Protein AF-A0A428B8U0-F1 (afdb_monomer_lite)

Radius of gyration: 21.63 Å; chains: 1; bounding box: 42×35×64 Å

Organism: Streptococcus mitis (NCBI:txid28037)

Structure (mmCIF, N/CA/C/O backbone):
data_AF-A0A428B8U0-F1
#
_entry.id   AF-A0A428B8U0-F1
#
loop_
_atom_site.group_PDB
_atom_site.id
_atom_site.type_symbol
_atom_site.label_atom_id
_atom_site.label_alt_id
_atom_site.label_comp_id
_atom_site.label_asym_id
_atom_site.label_entity_id
_atom_site.label_seq_id
_atom_site.pdbx_PDB_ins_code
_atom_site.Cartn_x
_atom_site.Cartn_y
_atom_site.Cartn_z
_atom_site.occupancy
_atom_site.B_iso_or_equiv
_atom_site.auth_seq_id
_atom_site.auth_comp_id
_atom_site.auth_asym_id
_atom_site.auth_atom_id
_atom_site.pdbx_PDB_model_num
ATOM 1 N N . MET A 1 1 ? -5.144 -13.238 20.329 1.00 63.97 1 MET A N 1
ATOM 2 C CA . MET A 1 1 ? -6.329 -12.515 20.839 1.00 63.97 1 MET A CA 1
ATOM 3 C C . MET A 1 1 ? -5.848 -11.123 21.183 1.00 63.97 1 MET A C 1
ATOM 5 O O . MET A 1 1 ? -5.069 -10.983 22.119 1.00 63.97 1 MET A O 1
ATOM 9 N N . LEU A 1 2 ? -6.231 -10.149 20.363 1.00 78.12 2 LEU A N 1
ATOM 10 C CA . LEU A 1 2 ? -5.820 -8.752 20.478 1.00 78.12 2 LEU A CA 1
ATOM 11 C C . LEU A 1 2 ? -6.126 -8.200 21.884 1.00 78.12 2 LEU A C 1
ATOM 13 O O . LEU A 1 2 ? -7.221 -8.436 22.403 1.00 78.12 2 LEU A O 1
ATOM 17 N N . THR A 1 3 ? -5.186 -7.490 22.516 1.00 87.50 3 THR A N 1
ATOM 18 C CA . THR A 1 3 ? -5.452 -6.766 23.774 1.00 87.50 3 THR A CA 1
ATOM 19 C C . THR A 1 3 ? -5.979 -5.359 23.507 1.00 87.50 3 THR A C 1
ATOM 21 O O . THR A 1 3 ? -5.825 -4.813 22.414 1.00 87.50 3 THR A O 1
ATOM 24 N N . LYS A 1 4 ? -6.574 -4.741 24.532 1.00 89.50 4 LYS A N 1
ATOM 25 C CA . LYS A 1 4 ? -7.041 -3.352 24.464 1.00 89.50 4 LYS A CA 1
ATOM 26 C C . LYS A 1 4 ? -5.902 -2.399 24.112 1.00 89.50 4 LYS A C 1
ATOM 28 O O . LYS A 1 4 ? -6.065 -1.514 23.279 1.00 89.50 4 LYS A O 1
ATOM 33 N N . GLU A 1 5 ? -4.752 -2.585 24.753 1.00 88.56 5 GLU A N 1
ATOM 34 C CA . GLU A 1 5 ? -3.569 -1.758 24.538 1.00 88.56 5 GLU A CA 1
ATOM 35 C C . GLU A 1 5 ? -3.080 -1.879 23.096 1.00 88.56 5 GLU A C 1
ATOM 37 O O . GLU A 1 5 ? -2.817 -0.858 22.470 1.00 88.56 5 GLU A O 1
ATOM 42 N N . GLN A 1 6 ? -3.027 -3.101 22.553 1.00 85.38 6 GLN A N 1
ATOM 43 C CA . GLN A 1 6 ? -2.648 -3.337 21.158 1.00 85.38 6 GLN A CA 1
ATOM 44 C C . GLN A 1 6 ? -3.637 -2.684 20.186 1.00 85.38 6 GLN A C 1
ATOM 46 O O . GLN A 1 6 ? -3.217 -1.980 19.276 1.00 85.38 6 GLN A O 1
ATOM 51 N N . PHE A 1 7 ? -4.945 -2.850 20.403 1.00 87.50 7 PHE A N 1
ATOM 52 C CA . PHE A 1 7 ? -5.978 -2.234 19.565 1.00 87.50 7 PHE A CA 1
ATOM 53 C C . PHE A 1 7 ? -5.855 -0.705 19.528 1.00 87.50 7 PHE A C 1
ATOM 55 O O . PHE A 1 7 ? -5.788 -0.105 18.456 1.00 87.50 7 PHE A O 1
ATOM 62 N N . ILE A 1 8 ? -5.768 -0.072 20.701 1.00 90.31 8 ILE A N 1
ATOM 63 C CA . ILE A 1 8 ? -5.667 1.387 20.819 1.00 90.31 8 ILE A CA 1
ATOM 64 C C . ILE A 1 8 ? -4.355 1.905 20.218 1.00 90.31 8 ILE A C 1
ATOM 66 O O . ILE A 1 8 ? -4.350 2.954 19.573 1.00 90.31 8 ILE A O 1
ATOM 70 N N . ASP A 1 9 ? -3.244 1.202 20.432 1.00 87.12 9 ASP A N 1
ATOM 71 C CA . ASP A 1 9 ? -1.948 1.561 19.853 1.00 87.12 9 ASP A CA 1
ATOM 72 C C . ASP A 1 9 ? -1.977 1.482 18.320 1.00 87.12 9 ASP A C 1
ATOM 74 O O . ASP A 1 9 ? -1.539 2.412 17.645 1.00 87.12 9 ASP A O 1
ATOM 78 N N . ASN A 1 10 ? -2.589 0.436 17.763 1.00 85.81 10 ASN A N 1
ATOM 79 C CA . ASN A 1 10 ? -2.730 0.269 16.318 1.00 85.81 10 ASN A CA 1
ATOM 80 C C . ASN A 1 10 ? -3.621 1.353 15.694 1.00 85.81 10 ASN A C 1
ATOM 82 O O . ASN A 1 10 ? -3.254 1.894 14.653 1.00 85.81 10 ASN A O 1
ATOM 86 N N . LEU A 1 11 ? -4.716 1.760 16.353 1.00 88.31 11 LEU A N 1
ATOM 87 C CA . LEU A 1 11 ? -5.519 2.908 15.904 1.00 88.31 11 LEU A CA 1
ATOM 88 C C . LEU A 1 11 ? -4.704 4.208 15.893 1.00 88.31 11 LEU A C 1
ATOM 90 O O . LEU A 1 11 ? -4.761 4.976 14.934 1.00 88.31 11 LEU A O 1
ATOM 94 N N . LYS A 1 12 ? -3.924 4.465 16.949 1.00 89.00 12 LYS A N 1
ATOM 95 C CA . LYS A 1 12 ? -3.073 5.662 17.037 1.00 89.00 12 LYS A CA 1
ATOM 96 C C . LYS A 1 12 ? -1.983 5.673 15.968 1.00 89.00 12 LYS A C 1
ATOM 98 O O . LYS A 1 12 ? -1.702 6.731 15.407 1.00 89.00 12 LYS A O 1
ATOM 103 N N . LYS A 1 13 ? -1.377 4.517 15.687 1.00 85.81 13 LYS A N 1
ATOM 104 C CA . LYS A 1 13 ? -0.392 4.349 14.612 1.00 85.81 13 LYS A CA 1
ATOM 105 C C . LYS A 1 13 ? -1.015 4.601 13.245 1.00 85.81 13 LYS A C 1
ATOM 107 O O . LYS A 1 13 ? -0.486 5.420 12.501 1.00 85.81 13 LYS A O 1
ATOM 112 N N . ALA A 1 14 ? -2.151 3.964 12.955 1.00 84.38 14 ALA A N 1
ATOM 113 C CA . ALA A 1 14 ? -2.887 4.152 11.707 1.00 84.38 14 ALA A CA 1
ATOM 114 C C . ALA A 1 14 ? -3.235 5.627 11.478 1.00 84.38 14 ALA A C 1
ATOM 116 O O . ALA A 1 14 ? -2.950 6.170 10.414 1.00 84.38 14 ALA A O 1
ATOM 117 N N . ARG A 1 15 ? -3.735 6.315 12.513 1.00 85.19 15 ARG A N 1
ATOM 118 C CA . ARG A 1 15 ? -3.995 7.756 12.451 1.00 85.19 15 ARG A CA 1
ATOM 119 C C . ARG A 1 15 ? -2.739 8.565 12.125 1.00 85.19 15 ARG A C 1
ATOM 121 O O . ARG A 1 15 ? -2.763 9.421 11.250 1.00 85.19 15 ARG A O 1
ATOM 128 N N . ALA A 1 16 ? -1.640 8.332 12.836 1.00 85.12 16 ALA A N 1
ATOM 129 C CA . ALA A 1 16 ? -0.407 9.085 12.615 1.00 85.12 16 ALA A CA 1
ATOM 130 C C . ALA A 1 16 ? 0.164 8.867 11.201 1.00 85.12 16 ALA A C 1
ATOM 132 O O . ALA A 1 16 ? 0.648 9.813 10.584 1.00 85.12 16 ALA A O 1
ATOM 133 N N . ILE A 1 17 ? 0.051 7.648 10.667 1.00 81.25 17 ILE A N 1
ATOM 134 C CA . ILE A 1 17 ? 0.399 7.331 9.277 1.00 81.25 17 ILE A CA 1
ATOM 135 C C . ILE A 1 17 ? -0.494 8.114 8.310 1.00 81.25 17 ILE A C 1
ATOM 137 O O . ILE A 1 17 ? 0.022 8.789 7.423 1.00 81.25 17 ILE A O 1
ATOM 141 N N . GLN A 1 18 ? -1.808 8.119 8.528 1.00 80.50 18 GLN A N 1
ATOM 142 C CA . GLN A 1 18 ? -2.754 8.862 7.695 1.00 80.50 18 GLN A CA 1
ATOM 143 C C . GLN A 1 18 ? -2.524 10.382 7.742 1.00 80.50 18 GLN A C 1
ATOM 145 O O . GLN A 1 18 ? -2.619 11.073 6.725 1.00 80.50 18 GLN A O 1
ATOM 150 N N . GLU A 1 19 ? -2.139 10.924 8.898 1.00 81.31 19 GLU A N 1
ATOM 151 C CA . GLU A 1 19 ? -1.725 12.323 9.029 1.00 81.31 19 GLU A CA 1
ATOM 152 C C . GLU A 1 19 ? -0.430 12.630 8.259 1.00 81.31 19 GLU A C 1
ATOM 154 O O . GLU A 1 19 ? -0.274 13.735 7.738 1.00 81.31 19 GLU A O 1
ATOM 159 N N . GLU A 1 20 ? 0.520 11.694 8.188 1.00 81.88 20 GLU A N 1
ATOM 160 C CA . GLU A 1 20 ? 1.744 11.859 7.395 1.00 81.88 20 GLU A CA 1
ATOM 161 C C . GLU A 1 20 ? 1.463 11.764 5.889 1.00 81.88 20 GLU A C 1
ATOM 163 O O . GLU A 1 20 ? 1.977 12.586 5.126 1.00 81.88 20 GLU A O 1
ATOM 168 N N . ILE A 1 21 ? 0.624 10.814 5.464 1.00 75.00 21 ILE A N 1
ATOM 169 C CA . ILE A 1 21 ? 0.205 10.635 4.066 1.00 75.00 21 ILE A CA 1
ATOM 170 C C . ILE A 1 21 ? -0.551 11.872 3.580 1.00 75.00 21 ILE A C 1
ATOM 172 O O . ILE A 1 21 ? -0.161 12.480 2.583 1.00 75.00 21 ILE A O 1
ATOM 176 N N . SER A 1 22 ? -1.574 12.303 4.321 1.00 72.62 22 SER A N 1
ATOM 177 C CA . SER A 1 22 ? -2.415 13.439 3.925 1.00 72.62 22 SER A CA 1
ATOM 178 C C . SER A 1 22 ? -1.634 14.747 3.790 1.00 72.62 22 SER A C 1
ATOM 180 O O . SER A 1 22 ? -1.986 15.561 2.942 1.00 72.62 22 SER A O 1
ATOM 182 N N . LYS A 1 23 ? -0.552 14.944 4.561 1.00 75.75 23 LYS A N 1
ATOM 183 C CA . LYS A 1 23 ? 0.360 16.099 4.442 1.00 75.75 23 LYS A CA 1
ATOM 184 C C . LYS A 1 23 ? 1.334 16.006 3.267 1.00 75.75 23 LYS A C 1
ATOM 186 O O . LYS A 1 23 ? 1.775 17.044 2.780 1.00 75.75 23 LYS A O 1
ATOM 191 N N . ARG A 1 24 ? 1.756 14.797 2.880 1.00 69.25 24 ARG A N 1
ATOM 192 C CA . ARG A 1 24 ? 2.782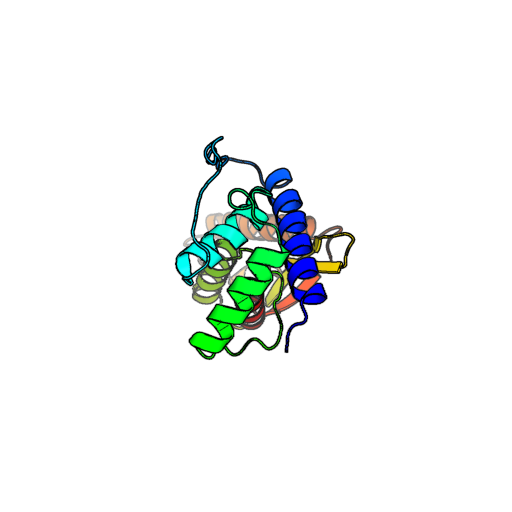 14.589 1.840 1.00 69.25 24 ARG A CA 1
ATOM 193 C C . ARG A 1 24 ? 2.203 14.526 0.432 1.00 69.25 24 ARG A C 1
ATOM 195 O O . ARG A 1 24 ? 2.847 15.019 -0.485 1.00 69.25 24 ARG A O 1
ATOM 202 N N . TYR A 1 25 ? 1.020 13.940 0.271 1.00 65.06 25 TYR A N 1
ATOM 203 C CA . TYR A 1 25 ? 0.421 13.649 -1.036 1.00 65.06 25 TYR A CA 1
ATOM 204 C C . TYR A 1 25 ? -0.788 14.546 -1.348 1.00 65.06 25 TYR A C 1
ATOM 206 O O . TYR A 1 25 ? -1.685 14.165 -2.094 1.00 65.06 25 TYR A O 1
ATOM 214 N N . THR A 1 26 ? -0.847 15.747 -0.762 1.00 56.44 26 THR A N 1
ATOM 215 C CA . THR A 1 26 ? -1.981 16.659 -0.943 1.00 56.44 26 THR A CA 1
ATOM 216 C C . THR A 1 26 ? -2.016 17.256 -2.354 1.00 56.44 26 THR A C 1
ATOM 218 O O . THR A 1 26 ? -1.401 18.283 -2.615 1.00 56.44 26 THR A O 1
ATOM 221 N N . ASP A 1 27 ? -2.828 16.661 -3.226 1.00 46.19 27 ASP A N 1
ATOM 222 C CA . ASP A 1 27 ? -3.616 17.378 -4.228 1.00 46.19 27 ASP A CA 1
ATOM 223 C C . ASP A 1 27 ? -5.004 16.704 -4.333 1.00 46.19 27 ASP A C 1
ATOM 225 O O . ASP A 1 27 ? -5.141 15.616 -4.876 1.00 46.19 27 ASP A O 1
ATOM 229 N N . LYS A 1 28 ? -6.041 17.401 -3.833 1.00 44.34 28 LYS A N 1
ATOM 230 C CA . LYS A 1 28 ? -7.478 17.336 -4.224 1.00 44.34 28 LYS A CA 1
ATOM 231 C C . LYS A 1 28 ? -8.569 16.673 -3.371 1.00 44.34 28 LYS A C 1
ATOM 233 O O . LYS A 1 28 ? -9.723 16.929 -3.700 1.00 44.34 28 LYS A O 1
ATOM 238 N N . LEU A 1 29 ? -8.331 15.978 -2.262 1.00 43.94 29 LEU A N 1
ATOM 239 C CA . LEU A 1 29 ? -9.456 15.494 -1.430 1.00 43.94 29 LEU A CA 1
ATOM 240 C C . LEU A 1 29 ? -9.326 15.901 0.038 1.00 43.94 29 LEU A C 1
ATOM 242 O O . LEU A 1 29 ? -9.276 15.076 0.942 1.00 43.94 29 LEU A O 1
ATOM 246 N N . GLN A 1 30 ? -9.358 17.211 0.293 1.00 45.91 30 GLN A N 1
ATOM 247 C CA . GLN A 1 30 ? -10.062 17.665 1.492 1.00 45.91 30 GLN A CA 1
ATOM 248 C C . GLN A 1 30 ? -11.560 17.573 1.191 1.00 45.91 30 GLN A C 1
ATOM 250 O O . GLN A 1 30 ? -12.202 18.574 0.877 1.00 45.91 30 GLN A O 1
ATOM 255 N N . GLU A 1 31 ? -12.129 16.368 1.265 1.00 47.84 31 GLU A N 1
ATOM 256 C CA . GLU A 1 31 ? -13.537 16.302 1.636 1.00 47.84 31 GLU A CA 1
ATOM 257 C C . GLU A 1 31 ? -13.620 16.906 3.034 1.00 47.84 31 GLU A C 1
ATOM 259 O O . GLU A 1 31 ? -13.038 16.394 3.993 1.00 47.84 31 GLU A O 1
ATOM 264 N N . SER A 1 32 ? -14.248 18.078 3.123 1.00 48.97 32 SER A N 1
ATOM 265 C CA . SER A 1 32 ? -14.554 18.710 4.394 1.00 48.97 32 SER A CA 1
ATOM 266 C C . SER A 1 32 ? -15.486 17.769 5.146 1.00 48.97 32 SER A C 1
ATOM 268 O O . SER A 1 32 ? -16.694 17.760 4.894 1.00 48.97 32 SER A O 1
ATOM 270 N N . TYR A 1 33 ? -14.925 16.947 6.032 1.00 50.16 33 TYR A N 1
ATOM 271 C CA . TYR A 1 33 ? -15.739 16.176 6.951 1.00 50.16 33 TYR A CA 1
ATOM 272 C C . TYR A 1 33 ? -16.545 17.172 7.792 1.00 50.16 33 TYR A C 1
ATOM 274 O O . TYR A 1 33 ? -15.997 18.207 8.194 1.00 50.16 33 TYR A O 1
ATOM 282 N N . PRO A 1 34 ? -17.850 16.944 7.986 1.00 52.41 34 PRO A N 1
ATOM 283 C CA . PRO A 1 34 ? -18.711 17.917 8.633 1.00 52.41 34 PRO A CA 1
ATOM 284 C C . PRO A 1 34 ? -18.160 18.392 9.986 1.00 52.41 34 PRO A C 1
ATOM 286 O O . PRO A 1 34 ? -17.764 17.586 10.819 1.00 52.41 34 PRO A O 1
ATOM 289 N N . GLU A 1 35 ? -18.214 19.704 10.241 1.00 49.62 35 GLU A N 1
ATOM 290 C CA . GLU A 1 35 ? -17.802 20.335 11.513 1.00 49.62 35 GLU A CA 1
ATOM 291 C C . GLU A 1 35 ? -18.660 19.916 12.730 1.00 49.62 35 GLU A C 1
ATOM 293 O O . GLU A 1 35 ? -18.487 20.449 13.828 1.00 49.62 35 GLU A O 1
ATOM 298 N N . HIS A 1 36 ? -19.626 19.010 12.554 1.00 52.00 36 HIS A N 1
ATOM 299 C CA . HIS A 1 36 ? -20.564 18.610 13.596 1.00 52.00 36 HIS A CA 1
ATOM 300 C C . HIS A 1 36 ? -20.227 17.239 14.185 1.00 52.00 36 HIS A C 1
ATOM 302 O O . HIS A 1 36 ? -19.872 16.305 13.474 1.00 52.00 36 HIS A O 1
ATOM 308 N N . GLU A 1 37 ? -20.392 17.125 15.507 1.00 57.03 37 GLU A N 1
ATOM 309 C CA . GLU A 1 37 ? -20.315 15.862 16.243 1.00 57.03 37 GLU A CA 1
ATOM 310 C C . GLU A 1 37 ? -21.227 14.819 15.597 1.00 57.03 37 GLU A C 1
ATOM 312 O O . GLU A 1 37 ? -22.448 15.000 15.540 1.00 57.03 37 GLU A O 1
ATOM 317 N N . VAL A 1 38 ? -20.644 13.710 15.145 1.00 61.16 38 VAL A N 1
ATOM 318 C CA . VAL A 1 38 ? -21.431 12.620 14.586 1.00 61.16 38 VAL A CA 1
ATOM 319 C C . VAL A 1 38 ? -21.834 11.657 15.700 1.00 61.16 38 VAL A C 1
ATOM 321 O O . VAL A 1 38 ? -21.009 11.144 16.457 1.00 61.16 38 VAL A O 1
ATOM 324 N N . SER A 1 39 ? -23.142 11.475 15.861 1.00 65.25 39 SER A N 1
ATOM 325 C CA . SER A 1 39 ? -23.735 10.592 16.865 1.00 65.25 39 SER A CA 1
ATOM 326 C C . SER A 1 39 ? -24.083 9.262 16.207 1.00 65.25 39 SER A C 1
ATOM 328 O O . SER A 1 39 ? -25.201 9.093 15.721 1.00 65.25 39 SER A O 1
ATOM 330 N N . TYR A 1 40 ? -23.147 8.318 16.213 1.00 69.69 40 TYR A N 1
ATOM 331 C CA . TYR A 1 40 ? -23.411 6.939 15.804 1.00 69.69 40 TYR A CA 1
ATOM 332 C C . TYR A 1 40 ? -23.507 6.025 17.028 1.00 69.69 40 TYR A C 1
ATOM 334 O O . TYR A 1 40 ? -22.701 6.131 17.956 1.00 69.69 40 TYR A O 1
ATOM 342 N N . ASP A 1 41 ? -24.487 5.120 17.027 1.00 74.38 41 ASP A N 1
ATOM 343 C CA . ASP A 1 41 ? -24.520 4.010 17.981 1.00 74.38 41 ASP A CA 1
ATOM 344 C C . ASP A 1 41 ? -23.531 2.930 17.528 1.00 74.38 41 ASP A C 1
ATOM 346 O O . ASP A 1 41 ? -23.530 2.553 16.361 1.00 74.38 41 ASP A O 1
ATOM 350 N N . LEU A 1 42 ? -22.673 2.443 18.422 1.00 83.56 42 LEU A N 1
ATOM 351 C CA . LEU A 1 42 ? -21.595 1.497 18.094 1.00 83.56 42 LEU A CA 1
ATOM 352 C C . LEU A 1 42 ? -22.059 0.027 18.139 1.00 83.56 42 LEU A C 1
ATOM 354 O O . LEU A 1 42 ? -21.244 -0.893 18.183 1.00 83.56 42 LEU A O 1
ATOM 358 N N . ASP A 1 43 ? -23.368 -0.202 18.194 1.00 79.88 43 ASP A N 1
ATOM 359 C CA . ASP A 1 43 ? -24.005 -1.505 18.392 1.00 79.88 43 ASP A CA 1
ATOM 360 C C . ASP A 1 43 ? -24.041 -2.398 17.138 1.00 79.88 43 ASP A C 1
ATOM 362 O O . ASP A 1 43 ? -24.433 -3.571 17.218 1.00 79.88 43 ASP A O 1
ATOM 366 N N . ASN A 1 44 ? -23.612 -1.861 15.994 1.00 85.12 44 ASN A N 1
ATOM 367 C CA . ASN A 1 44 ? -23.547 -2.552 14.714 1.00 85.12 44 ASN A CA 1
ATOM 368 C C . ASN A 1 44 ? -22.191 -2.343 14.002 1.00 85.12 44 ASN A C 1
ATOM 370 O O . ASN A 1 44 ? -21.511 -1.341 14.248 1.00 85.12 44 ASN A O 1
ATOM 374 N N . PRO A 1 45 ? -21.791 -3.280 13.119 1.00 82.94 45 PRO A N 1
ATOM 375 C CA . PRO A 1 45 ? -20.492 -3.232 12.446 1.00 82.94 45 PRO A CA 1
ATOM 376 C C . PRO A 1 45 ? -20.277 -1.996 11.576 1.00 82.94 45 PRO A C 1
ATOM 378 O O . PRO A 1 45 ? -19.183 -1.445 11.591 1.00 82.94 45 PRO A O 1
ATOM 381 N N . GLU A 1 46 ? -21.301 -1.538 10.851 1.00 83.12 46 GLU A N 1
ATOM 382 C CA . GLU A 1 46 ? -21.183 -0.398 9.933 1.00 83.12 46 GLU A CA 1
ATOM 383 C C . GLU A 1 46 ? -20.802 0.875 10.693 1.00 83.12 46 GLU A C 1
ATOM 385 O O . GLU A 1 46 ? -19.811 1.527 10.366 1.00 83.12 46 GLU A O 1
ATOM 390 N N . ASN A 1 47 ? -21.517 1.178 11.777 1.00 85.75 47 ASN A N 1
ATOM 391 C CA . ASN A 1 47 ? -21.226 2.340 12.610 1.00 85.75 47 ASN A CA 1
ATOM 392 C C . ASN A 1 47 ? -19.878 2.229 13.333 1.00 85.75 47 ASN A C 1
ATOM 394 O O . ASN A 1 47 ? -19.190 3.237 13.504 1.00 85.75 47 ASN A O 1
ATOM 398 N N . LEU A 1 48 ? -19.481 1.024 13.757 1.00 86.38 48 LEU A N 1
ATOM 399 C CA . LEU A 1 48 ? -18.160 0.808 14.345 1.00 86.38 48 LEU A CA 1
ATOM 400 C C . LEU A 1 48 ? -17.044 1.064 13.321 1.00 86.38 48 LEU A C 1
ATOM 402 O O . LEU A 1 48 ? -16.058 1.722 13.653 1.00 86.38 48 LEU A O 1
ATOM 406 N N . CYS A 1 49 ? -17.204 0.581 12.086 1.00 84.19 49 CYS A N 1
ATOM 407 C CA . CYS A 1 49 ? -16.271 0.845 10.994 1.00 84.19 49 CYS A CA 1
ATOM 408 C C . CYS A 1 49 ? -16.171 2.345 10.703 1.00 84.19 49 CYS A C 1
ATOM 410 O O . CYS A 1 49 ? -15.060 2.859 10.615 1.00 84.19 49 CYS A O 1
ATOM 412 N N . VAL A 1 50 ? -17.300 3.060 10.633 1.00 83.44 50 VAL A N 1
ATOM 413 C CA . VAL A 1 50 ? -17.307 4.521 10.451 1.00 83.44 50 VAL A CA 1
ATOM 414 C C . VAL A 1 50 ? -16.563 5.220 11.591 1.00 83.44 50 VAL A C 1
ATOM 416 O O . VAL A 1 50 ? -15.679 6.024 11.327 1.00 83.44 50 VAL A O 1
ATOM 419 N N . ALA A 1 51 ? -16.825 4.866 12.852 1.00 87.19 51 ALA A N 1
ATOM 420 C CA . ALA A 1 51 ? -16.145 5.476 13.997 1.00 87.19 51 ALA A CA 1
ATOM 421 C C . ALA A 1 51 ? -14.622 5.236 14.002 1.00 87.19 51 ALA A C 1
ATOM 423 O O . ALA A 1 51 ? -13.853 6.117 14.391 1.00 87.19 51 ALA A O 1
ATOM 424 N N . ILE A 1 52 ? -14.176 4.048 13.580 1.00 87.69 52 ILE A N 1
ATOM 425 C CA . ILE A 1 52 ? -12.750 3.726 13.437 1.00 87.69 52 ILE A CA 1
ATOM 426 C C . ILE A 1 52 ? -12.128 4.542 12.295 1.00 87.69 52 ILE A C 1
ATOM 428 O O . ILE A 1 52 ? -11.072 5.145 12.493 1.00 87.69 52 ILE A O 1
ATOM 432 N N . THR A 1 53 ? -12.786 4.610 11.136 1.00 83.25 53 THR A N 1
ATOM 433 C CA . THR A 1 53 ? -12.325 5.395 9.982 1.00 83.25 53 THR A CA 1
ATOM 434 C C . THR A 1 53 ? -12.262 6.887 10.302 1.00 83.25 53 THR A C 1
ATOM 436 O O . THR A 1 53 ? -11.243 7.516 10.033 1.00 83.25 53 THR A O 1
ATOM 439 N N . ASP A 1 54 ? -13.284 7.447 10.950 1.00 84.31 54 ASP A N 1
ATOM 440 C CA . ASP A 1 54 ? -13.327 8.858 11.355 1.00 84.31 54 ASP A CA 1
ATOM 441 C C . ASP A 1 54 ? -12.173 9.208 12.296 1.00 84.31 54 ASP A C 1
ATOM 443 O O . ASP A 1 54 ? -11.529 10.257 12.168 1.00 84.31 54 ASP A O 1
ATOM 447 N N . TYR A 1 55 ? -11.859 8.300 13.221 1.00 88.50 55 TYR A N 1
ATOM 448 C CA . TYR A 1 55 ? -10.723 8.470 14.111 1.00 88.50 55 TYR A CA 1
ATOM 449 C C . TYR A 1 55 ? -9.388 8.415 13.357 1.00 88.50 55 TYR A C 1
ATOM 451 O O . TYR A 1 55 ? -8.510 9.242 13.614 1.00 88.50 55 TYR A O 1
ATOM 459 N N . ILE A 1 56 ? -9.217 7.463 12.437 1.00 83.94 56 ILE A N 1
ATOM 460 C CA . ILE A 1 56 ? -7.975 7.298 11.667 1.00 83.94 56 ILE A CA 1
ATOM 461 C C . ILE A 1 56 ? -7.759 8.479 10.714 1.00 83.94 56 ILE A C 1
ATOM 463 O O 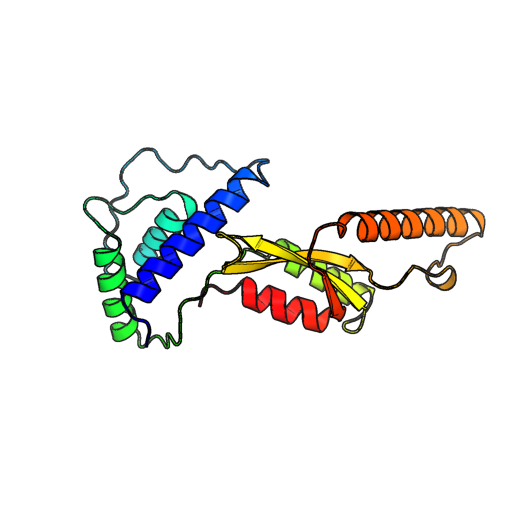. ILE A 1 56 ? -6.660 9.028 10.665 1.00 83.94 56 ILE A O 1
ATOM 467 N N . CYS A 1 57 ? -8.795 8.900 9.991 1.00 78.94 57 CYS A N 1
ATOM 468 C CA . CYS A 1 57 ? -8.704 9.934 8.964 1.00 78.94 57 CYS A CA 1
ATOM 469 C C . CYS A 1 57 ? -8.708 11.355 9.530 1.00 78.94 57 CYS A C 1
ATOM 471 O O . CYS A 1 57 ? -7.985 12.213 9.024 1.00 78.94 57 CYS A O 1
ATOM 473 N N . TYR A 1 58 ? -9.496 11.608 10.578 1.00 81.69 58 TYR A N 1
ATOM 474 C CA . TYR A 1 58 ? -9.766 12.968 11.057 1.00 81.69 58 TYR A CA 1
ATOM 475 C C . TYR A 1 58 ? -9.484 13.165 12.550 1.00 81.69 58 TYR A C 1
ATOM 477 O O . TYR A 1 58 ? -9.544 14.288 13.051 1.00 81.69 58 TYR A O 1
ATOM 485 N N . GLY A 1 59 ? -9.170 12.098 13.291 1.00 86.19 59 GLY A N 1
ATOM 486 C CA . GLY A 1 59 ? -9.009 12.162 14.744 1.00 86.19 59 GLY A CA 1
ATOM 487 C C . GLY A 1 59 ? -10.320 12.408 15.495 1.00 86.19 59 GLY A C 1
ATOM 488 O O . GLY A 1 59 ? -10.273 12.797 16.664 1.00 86.19 59 GLY A O 1
ATOM 489 N N . ILE A 1 60 ? -11.466 12.199 14.840 1.00 86.69 60 ILE A N 1
ATOM 490 C CA . ILE A 1 60 ? -12.802 12.444 15.389 1.00 86.69 60 ILE A CA 1
ATOM 491 C C . ILE A 1 60 ? -13.317 11.160 16.042 1.00 86.69 60 ILE A C 1
ATOM 493 O O . ILE A 1 60 ? -13.155 10.066 15.514 1.00 86.69 60 ILE A O 1
ATOM 497 N N . LEU A 1 61 ? -13.933 11.298 17.213 1.00 88.00 61 LEU A N 1
ATOM 498 C CA . LEU A 1 61 ? -14.649 10.219 17.888 1.00 88.00 61 LEU A CA 1
ATOM 499 C C . LEU A 1 61 ? -16.143 10.550 17.921 1.00 88.00 61 LEU A C 1
ATOM 501 O O . LEU A 1 61 ? -16.492 11.736 17.941 1.00 88.00 61 LEU A O 1
ATOM 505 N N . PRO A 1 62 ? -17.027 9.538 17.980 1.00 87.62 62 PRO A N 1
ATOM 506 C CA . PRO A 1 62 ? -18.445 9.788 18.177 1.00 87.62 62 PRO A CA 1
ATOM 507 C C . PRO A 1 62 ? -18.696 10.570 19.468 1.00 87.62 62 PRO A C 1
ATOM 509 O O . PRO A 1 62 ? -17.929 10.478 20.434 1.00 87.62 62 PRO A O 1
ATOM 512 N N . LYS A 1 63 ? -19.795 11.325 19.493 1.00 85.44 63 LYS A N 1
ATOM 513 C CA . LYS A 1 63 ? -20.163 12.161 20.640 1.00 85.44 63 LYS A CA 1
ATOM 514 C C . LYS A 1 63 ? -20.129 11.369 21.956 1.00 85.44 63 LYS A C 1
ATOM 516 O O . LYS A 1 63 ? -20.714 10.291 22.054 1.00 85.44 63 LYS A O 1
ATOM 521 N N . ASP A 1 64 ? -19.459 11.930 22.963 1.00 86.88 64 ASP A N 1
ATOM 522 C CA . ASP A 1 64 ? -19.301 11.350 24.304 1.00 86.88 64 ASP A CA 1
ATOM 523 C C . ASP A 1 64 ? -18.632 9.955 24.327 1.00 86.88 64 ASP A C 1
ATOM 525 O O . ASP A 1 64 ? -18.770 9.220 25.307 1.00 86.88 64 ASP A O 1
ATOM 529 N N . LYS A 1 65 ? -17.905 9.573 23.264 1.00 89.88 65 LYS A N 1
ATOM 530 C CA . LYS A 1 65 ? -17.161 8.308 23.177 1.00 89.88 65 LYS A CA 1
ATOM 531 C C . LYS A 1 65 ? -15.654 8.510 23.244 1.00 89.88 65 LYS A C 1
ATOM 533 O O . LYS A 1 65 ? -15.095 9.537 22.868 1.00 89.88 65 LYS A O 1
ATOM 538 N N . THR A 1 66 ? -14.988 7.459 23.691 1.00 93.12 66 THR A N 1
ATOM 539 C CA . THR A 1 66 ? -13.537 7.326 23.780 1.00 93.12 66 THR A CA 1
ATOM 540 C C . THR A 1 66 ? -13.058 6.135 22.945 1.00 93.12 66 THR A C 1
ATOM 542 O O . THR A 1 66 ? -13.848 5.294 22.516 1.00 93.12 66 THR A O 1
ATOM 545 N N . LEU A 1 67 ? -11.742 6.003 22.756 1.00 91.94 67 LEU A N 1
ATOM 546 C CA . LEU A 1 67 ? -11.162 4.787 22.163 1.00 91.94 67 LEU A CA 1
ATOM 547 C C . LEU A 1 67 ? -11.465 3.528 22.992 1.00 91.94 67 LEU A C 1
ATOM 549 O O . LEU A 1 67 ? -11.508 2.428 22.444 1.00 91.94 67 LEU A O 1
ATOM 553 N N . ASP A 1 68 ? -11.711 3.685 24.296 1.00 93.50 68 ASP A N 1
ATOM 554 C CA . ASP A 1 68 ? -12.136 2.586 25.160 1.00 93.50 68 ASP A CA 1
ATOM 555 C C . ASP A 1 68 ? -13.551 2.116 24.803 1.00 93.50 68 ASP A C 1
ATOM 557 O O . ASP A 1 68 ? -13.805 0.912 24.791 1.00 93.50 68 ASP A O 1
ATOM 561 N N . ASP A 1 69 ? -14.455 3.039 24.466 1.00 92.94 69 ASP A N 1
ATOM 562 C CA . ASP A 1 69 ? -15.810 2.703 24.020 1.00 92.94 69 ASP A CA 1
ATOM 563 C C . ASP A 1 69 ? -15.791 1.993 22.660 1.00 92.94 69 ASP A C 1
ATOM 565 O O . ASP A 1 69 ? -16.496 1.000 22.478 1.00 92.94 69 ASP A O 1
ATOM 569 N N . ILE A 1 70 ? -14.933 2.443 21.735 1.00 91.94 70 ILE A N 1
ATOM 570 C CA . ILE A 1 70 ? -14.706 1.770 20.443 1.00 91.94 70 ILE A CA 1
ATOM 571 C C . ILE A 1 70 ? -14.179 0.349 20.666 1.00 91.94 70 ILE A C 1
ATOM 573 O O . ILE A 1 70 ? -14.668 -0.595 20.049 1.00 91.94 70 ILE A O 1
ATOM 577 N N . TRP A 1 71 ? -13.228 0.169 21.585 1.00 92.31 71 TRP A N 1
ATOM 578 C CA . TRP A 1 71 ? -12.718 -1.154 21.939 1.00 92.31 71 TRP A CA 1
ATOM 579 C C . TRP A 1 71 ? -13.810 -2.083 22.487 1.00 92.31 71 TRP A C 1
ATOM 581 O O . TRP A 1 71 ? -13.903 -3.245 22.085 1.00 92.31 71 TRP A O 1
ATOM 591 N N . VAL A 1 72 ? -14.648 -1.587 23.402 1.00 91.56 72 VAL A N 1
ATOM 592 C CA . VAL A 1 72 ? -15.753 -2.369 23.977 1.00 91.56 72 VAL A CA 1
ATOM 593 C C . VAL A 1 72 ? -16.751 -2.781 22.894 1.00 91.56 72 VAL A C 1
ATOM 595 O O . VAL A 1 72 ? -17.168 -3.944 22.862 1.00 91.56 72 VAL A O 1
ATOM 598 N N . ALA A 1 73 ? -17.101 -1.866 21.988 1.00 91.06 73 ALA A N 1
ATOM 599 C CA . ALA A 1 73 ? -17.972 -2.154 20.854 1.00 91.06 73 ALA A CA 1
ATOM 600 C C . ALA A 1 73 ? -17.361 -3.206 19.915 1.00 91.06 73 ALA A C 1
ATOM 602 O O . ALA A 1 73 ? -18.009 -4.212 19.620 1.00 91.06 73 ALA A O 1
ATOM 603 N N . PHE A 1 74 ? -16.086 -3.042 19.548 1.00 89.19 74 PHE A N 1
ATOM 604 C CA . PHE A 1 74 ? -15.331 -3.996 18.733 1.00 89.19 74 PHE A CA 1
ATOM 605 C C . PHE A 1 74 ? -15.334 -5.398 19.336 1.00 89.19 74 PHE A C 1
ATOM 607 O O . PHE A 1 74 ? -15.720 -6.355 18.671 1.00 89.19 74 PHE A O 1
ATOM 614 N N . GLN A 1 75 ? -14.989 -5.536 20.618 1.00 87.75 75 GLN A N 1
ATOM 615 C CA . GLN A 1 75 ? -15.014 -6.841 21.279 1.00 87.75 75 GLN A CA 1
ATOM 616 C C . GLN A 1 75 ? -16.415 -7.456 21.342 1.00 87.75 75 GLN A C 1
ATOM 618 O O . GLN A 1 75 ? -16.552 -8.680 21.283 1.00 87.75 75 GLN A O 1
ATOM 623 N N . THR A 1 76 ? -17.447 -6.630 21.519 1.00 88.81 76 THR A N 1
ATOM 624 C CA . THR A 1 76 ? -18.837 -7.093 21.602 1.00 88.81 76 THR A CA 1
ATOM 625 C C . THR A 1 76 ? -19.295 -7.652 20.260 1.00 88.81 76 THR A C 1
ATOM 627 O O . THR A 1 76 ? -19.817 -8.767 20.212 1.00 88.81 76 THR A O 1
ATOM 630 N N . LEU A 1 77 ? -19.040 -6.922 19.173 1.00 87.94 77 LEU A N 1
ATOM 631 C CA . LEU A 1 77 ? -19.383 -7.334 17.814 1.00 87.94 77 LEU A CA 1
ATOM 632 C C . LEU A 1 77 ? -18.553 -8.530 17.351 1.00 87.94 77 LEU A C 1
ATOM 634 O O . LEU A 1 77 ? -19.130 -9.520 16.913 1.00 87.94 77 LEU A O 1
ATOM 638 N N . ALA A 1 78 ? -17.241 -8.514 17.582 1.00 84.12 78 ALA A N 1
ATOM 639 C CA . ALA A 1 78 ? -16.358 -9.634 17.269 1.00 84.12 78 ALA A CA 1
ATOM 640 C C . ALA A 1 78 ? -16.826 -10.954 17.899 1.00 84.12 78 ALA A C 1
ATOM 642 O O . ALA A 1 78 ? -16.816 -11.998 17.252 1.00 84.12 78 ALA A O 1
ATOM 643 N N . LYS A 1 79 ? -17.284 -10.914 19.159 1.00 85.56 79 LYS A N 1
ATOM 644 C CA . LYS A 1 79 ? -17.860 -12.086 19.838 1.00 85.56 79 LYS A CA 1
ATOM 645 C C . LYS A 1 79 ? -19.223 -12.475 19.272 1.00 85.56 79 LYS A C 1
ATOM 647 O O . LYS A 1 79 ? -19.492 -13.663 19.128 1.00 85.56 79 LYS A O 1
ATOM 652 N N . LYS A 1 80 ? -20.089 -11.495 18.995 1.00 86.69 80 LYS A N 1
ATOM 653 C CA . LYS A 1 80 ? -21.443 -11.712 18.460 1.00 86.69 80 LYS A CA 1
ATOM 654 C C . LYS A 1 80 ? -21.409 -12.347 17.068 1.00 86.69 80 LYS A C 1
ATOM 656 O O . LYS A 1 80 ? -22.235 -13.204 16.776 1.00 86.69 80 LYS A O 1
ATOM 661 N N . GLU A 1 81 ? -20.457 -11.934 16.241 1.00 83.06 81 GLU A N 1
ATOM 662 C CA . GLU A 1 81 ? -20.329 -12.335 14.837 1.00 83.06 81 GLU A CA 1
ATOM 663 C C . GLU A 1 81 ? -19.229 -13.374 14.597 1.00 83.06 81 GLU A C 1
ATOM 665 O O . GLU A 1 81 ? -19.031 -13.818 13.470 1.00 83.06 81 GLU A O 1
ATOM 670 N N . ASN A 1 82 ? -18.553 -13.808 15.664 1.00 81.00 82 ASN A N 1
ATOM 671 C CA . ASN A 1 82 ? -17.509 -14.826 15.631 1.00 81.00 82 ASN A CA 1
ATOM 672 C C . ASN A 1 82 ? -16.350 -14.469 14.678 1.00 81.00 82 ASN A C 1
ATOM 674 O O . ASN A 1 82 ? -15.882 -15.313 13.912 1.00 81.00 82 ASN A O 1
ATOM 678 N N . TRP A 1 83 ? -15.903 -13.209 14.727 1.00 77.88 83 TRP A N 1
ATOM 679 C CA . TRP A 1 83 ? -14.751 -12.727 13.964 1.00 77.88 83 TRP A CA 1
ATOM 680 C C . TRP A 1 83 ? -13.464 -13.404 14.455 1.00 77.88 83 TRP A C 1
ATOM 682 O O . TRP A 1 83 ? -13.196 -13.446 15.659 1.00 77.88 83 TRP A O 1
ATOM 692 N N . ASP A 1 84 ? -12.648 -13.896 13.522 1.00 68.31 84 ASP A N 1
ATOM 693 C CA . ASP A 1 84 ? -11.282 -14.331 13.813 1.00 68.31 84 ASP A CA 1
ATOM 694 C C . ASP A 1 84 ? -10.357 -13.114 13.718 1.00 68.31 84 ASP A C 1
ATOM 696 O O . ASP A 1 84 ? -10.187 -12.544 12.643 1.00 68.31 84 ASP A O 1
ATOM 700 N N . ILE A 1 85 ? -9.815 -12.667 14.855 1.00 63.06 85 ILE A N 1
ATOM 701 C CA . ILE A 1 85 ? -8.962 -11.470 14.943 1.00 63.06 85 ILE A CA 1
ATOM 702 C C . ILE A 1 85 ? -7.615 -11.899 15.528 1.00 63.06 85 ILE A C 1
ATOM 704 O O . ILE A 1 85 ? -7.427 -11.852 16.757 1.00 63.06 85 ILE A O 1
ATOM 708 N N . PRO A 1 86 ? -6.681 -12.362 14.679 1.00 53.16 86 PRO A N 1
ATOM 709 C CA . PRO A 1 86 ? -5.375 -12.803 15.141 1.00 53.16 86 PRO A CA 1
ATOM 710 C C . PRO A 1 86 ? -4.593 -11.626 15.730 1.00 53.16 86 PRO A C 1
ATOM 712 O O . PRO A 1 86 ? -4.151 -11.725 16.874 1.00 53.16 86 PRO A O 1
ATOM 715 N N . ASP A 1 87 ? -4.541 -10.511 14.992 1.00 56.97 87 ASP A N 1
ATOM 716 C CA . ASP A 1 87 ? -3.961 -9.206 15.324 1.00 56.97 87 ASP A CA 1
ATOM 717 C C . ASP A 1 87 ? -4.638 -8.142 14.434 1.00 56.97 87 ASP A C 1
ATOM 719 O O . ASP A 1 87 ? -5.224 -8.513 13.428 1.00 56.97 87 ASP A O 1
ATOM 723 N N . MET A 1 88 ? -4.600 -6.855 14.803 1.00 52.94 88 MET A N 1
ATOM 724 C CA . MET A 1 88 ? -5.026 -5.749 13.926 1.00 52.94 88 MET A CA 1
ATOM 725 C C . MET A 1 88 ? -3.774 -5.071 13.369 1.00 52.94 88 MET A C 1
ATOM 727 O O . MET A 1 88 ? -2.979 -4.553 14.150 1.00 52.94 88 MET A O 1
ATOM 731 N N . LYS A 1 89 ? -3.556 -5.079 12.060 1.00 66.56 89 LYS A N 1
ATOM 732 C CA . LYS A 1 89 ? -2.388 -4.476 11.411 1.00 66.56 89 LYS A CA 1
ATOM 733 C C . LYS A 1 89 ? -2.722 -3.100 10.856 1.00 66.5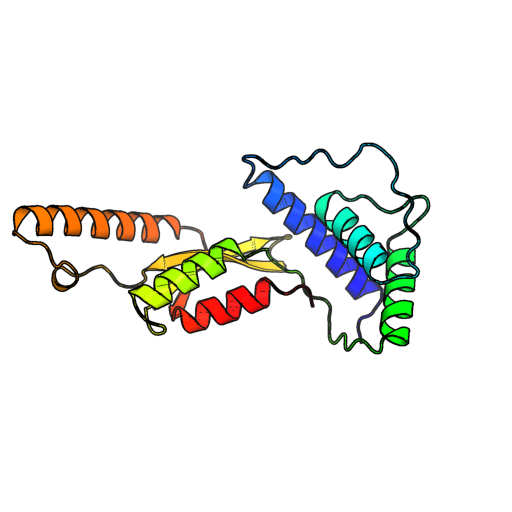6 89 LYS A C 1
ATOM 735 O O . LYS A 1 89 ? -3.868 -2.785 10.552 1.00 66.56 89 LYS A O 1
ATOM 740 N N . VAL A 1 90 ? -1.698 -2.259 10.762 1.00 70.25 90 VAL A N 1
ATOM 741 C CA . VAL A 1 90 ? -1.828 -0.975 10.0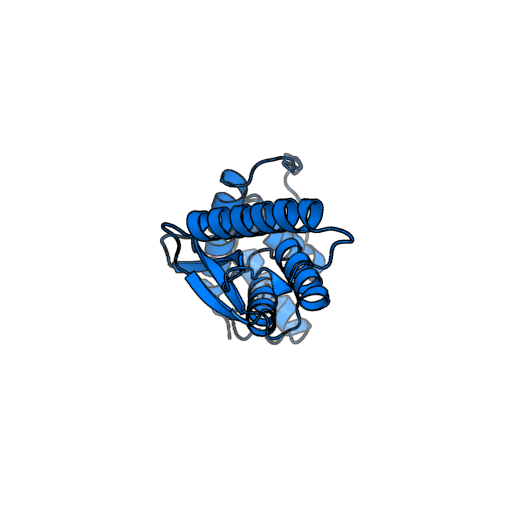75 1.00 70.25 90 VAL A CA 1
ATOM 742 C C . VAL A 1 90 ? -1.754 -1.230 8.574 1.00 70.25 90 VAL A C 1
ATOM 744 O O . VAL A 1 90 ? -0.851 -1.941 8.132 1.00 70.25 90 VAL A O 1
ATOM 747 N N . SER A 1 91 ? -2.691 -0.664 7.818 1.00 79.25 91 SER A N 1
ATOM 748 C CA . SER A 1 91 ? -2.741 -0.768 6.361 1.00 79.25 91 SER A CA 1
ATOM 749 C C . SER A 1 91 ? -2.196 0.490 5.685 1.00 79.25 91 SER A C 1
ATOM 751 O O . SER A 1 91 ? -2.080 1.554 6.300 1.00 79.25 91 SER A O 1
ATOM 753 N N . TYR A 1 92 ? -1.913 0.365 4.396 1.00 80.12 92 TYR A N 1
ATOM 754 C CA . TYR A 1 92 ? -1.628 1.464 3.486 1.00 80.12 92 TYR A CA 1
ATOM 755 C C . TYR A 1 92 ? -2.505 1.285 2.250 1.00 80.12 92 TYR A C 1
ATOM 757 O O . TYR A 1 92 ? -2.475 0.214 1.638 1.00 80.12 92 TYR A O 1
ATOM 765 N N . ASP A 1 93 ? -3.304 2.300 1.913 1.00 83.88 93 ASP A N 1
ATOM 766 C CA . ASP A 1 93 ? -4.135 2.251 0.709 1.00 83.88 93 ASP A CA 1
ATOM 767 C C . ASP A 1 93 ? -3.226 2.127 -0.510 1.00 83.88 93 ASP A C 1
ATOM 769 O O . ASP A 1 93 ? -2.427 3.010 -0.813 1.00 83.88 93 ASP A O 1
ATOM 773 N N . SER A 1 94 ? -3.310 0.967 -1.148 1.00 88.81 94 SER A N 1
ATOM 774 C CA . SER A 1 94 ? -2.461 0.586 -2.271 1.00 88.81 94 SER A CA 1
ATOM 775 C C . SER A 1 94 ? -3.287 0.292 -3.503 1.00 88.81 94 SER A C 1
ATOM 777 O O . SER A 1 94 ? -2.786 -0.366 -4.404 1.00 88.81 94 SER A O 1
ATOM 779 N N . LYS A 1 95 ? -4.559 0.702 -3.538 1.00 89.94 95 LYS A N 1
ATOM 780 C CA . LYS A 1 95 ? -5.463 0.310 -4.614 1.00 89.94 95 LYS A CA 1
ATOM 781 C C . LYS A 1 95 ? -4.939 0.731 -5.990 1.00 89.94 95 LYS A C 1
ATOM 783 O O . LYS A 1 95 ? -4.881 -0.111 -6.875 1.00 89.94 95 LYS A O 1
ATOM 788 N N . GLU A 1 96 ? -4.502 1.981 -6.132 1.00 91.19 96 GLU A N 1
ATOM 789 C CA . GLU A 1 96 ? -3.905 2.480 -7.381 1.00 91.19 96 GLU A CA 1
ATOM 790 C C . GLU A 1 96 ? -2.630 1.698 -7.731 1.00 91.19 96 GLU A C 1
ATOM 792 O O . GLU A 1 96 ? -2.507 1.174 -8.829 1.00 91.19 96 GLU A O 1
ATOM 797 N N . LEU A 1 97 ? -1.740 1.486 -6.755 1.00 94.00 97 LEU A N 1
ATOM 798 C CA . LEU A 1 97 ? -0.487 0.754 -6.972 1.00 94.00 97 LEU A CA 1
ATOM 799 C C . LEU A 1 97 ? -0.707 -0.737 -7.308 1.00 94.00 97 LEU A C 1
ATOM 801 O O . LEU A 1 97 ? 0.118 -1.356 -7.976 1.00 94.00 97 LEU A O 1
ATOM 805 N N . ILE A 1 98 ? -1.804 -1.332 -6.827 1.00 96.62 98 ILE A N 1
ATOM 806 C CA . ILE A 1 98 ? -2.249 -2.684 -7.193 1.00 96.62 98 ILE A CA 1
ATOM 807 C C . ILE A 1 98 ? -2.751 -2.699 -8.637 1.00 96.62 98 ILE A C 1
ATOM 809 O O . ILE A 1 98 ? -2.403 -3.620 -9.371 1.00 96.62 98 ILE A O 1
ATOM 813 N N . GLU A 1 99 ? -3.562 -1.715 -9.032 1.00 96.12 99 GLU A N 1
ATOM 814 C CA . GLU A 1 99 ? -4.067 -1.580 -10.404 1.00 96.12 99 GLU A CA 1
ATOM 815 C C . GLU A 1 99 ? -2.901 -1.421 -11.395 1.00 96.12 99 GLU A C 1
ATOM 817 O O . GLU A 1 99 ? -2.814 -2.208 -12.337 1.00 96.12 99 GLU A O 1
ATOM 822 N N . ASP A 1 100 ? -1.941 -0.535 -11.107 1.00 95.62 100 ASP A N 1
ATOM 823 C CA . ASP A 1 100 ? -0.724 -0.358 -11.915 1.00 95.62 100 ASP A CA 1
ATOM 824 C C . ASP A 1 100 ? 0.080 -1.669 -12.028 1.00 95.62 100 ASP A C 1
ATOM 826 O O . ASP A 1 100 ? 0.495 -2.076 -13.115 1.00 95.62 100 ASP A O 1
ATOM 830 N N . CYS A 1 101 ? 0.249 -2.389 -10.911 1.00 96.94 101 CYS A N 1
ATOM 831 C CA . CYS A 1 101 ? 0.985 -3.655 -10.882 1.00 96.94 101 CYS A CA 1
ATOM 832 C C . CYS A 1 101 ? 0.307 -4.733 -11.743 1.00 96.94 101 CYS A C 1
ATOM 834 O O . CYS A 1 101 ? 0.984 -5.493 -12.436 1.00 96.94 101 CYS A O 1
ATOM 836 N N . LEU A 1 102 ? -1.027 -4.801 -11.724 1.00 97.50 102 LEU A N 1
ATOM 837 C CA . LEU A 1 102 ? -1.798 -5.736 -12.546 1.00 97.50 102 LEU A CA 1
ATOM 838 C C . LEU A 1 102 ? -1.701 -5.403 -14.040 1.00 97.50 102 LEU A C 1
ATOM 840 O O . LEU A 1 102 ? -1.567 -6.321 -14.857 1.00 97.50 102 LEU A O 1
ATOM 844 N N . ASP A 1 103 ? -1.733 -4.118 -14.393 1.00 96.88 103 ASP A N 1
ATOM 845 C CA . ASP A 1 103 ? -1.557 -3.662 -15.772 1.00 96.88 103 ASP A CA 1
ATOM 846 C C . ASP A 1 103 ? -0.154 -4.021 -16.289 1.00 96.88 103 ASP A C 1
ATOM 848 O O . ASP A 1 103 ? -0.021 -4.637 -17.353 1.00 96.88 103 ASP A O 1
ATOM 852 N N . ASP A 1 104 ? 0.889 -3.768 -15.495 1.00 94.94 104 ASP A N 1
ATOM 853 C CA . ASP A 1 104 ? 2.263 -4.160 -15.820 1.00 94.94 104 ASP A CA 1
ATOM 854 C C . ASP A 1 104 ? 2.421 -5.683 -15.933 1.00 94.94 104 ASP A C 1
ATOM 856 O O . ASP A 1 104 ? 3.085 -6.175 -16.847 1.00 94.94 104 ASP A O 1
ATOM 860 N N . MET A 1 105 ? 1.774 -6.464 -15.060 1.00 96.25 105 MET A N 1
ATOM 861 C CA . MET A 1 105 ? 1.771 -7.929 -15.161 1.00 96.25 105 MET A CA 1
ATOM 862 C C . MET A 1 105 ? 1.131 -8.401 -16.467 1.00 96.25 105 MET A C 1
ATOM 864 O O . MET A 1 105 ? 1.622 -9.352 -17.078 1.00 96.25 105 MET A O 1
ATOM 868 N N . SER A 1 106 ? 0.063 -7.739 -16.923 1.00 95.50 106 SER A N 1
ATOM 869 C CA . SER A 1 106 ? -0.576 -8.060 -18.202 1.00 95.50 106 SER A CA 1
ATOM 870 C C . SER A 1 106 ? 0.317 -7.746 -19.406 1.00 95.50 106 SER A C 1
ATOM 872 O O . SER A 1 106 ? 0.142 -8.371 -20.456 1.00 95.50 106 SER A O 1
ATOM 874 N N . LEU A 1 107 ? 1.227 -6.777 -19.286 1.00 91.38 107 LEU A N 1
ATOM 875 C CA . LEU A 1 107 ? 2.124 -6.355 -20.364 1.00 91.38 107 LEU A CA 1
ATOM 876 C C . LEU A 1 107 ? 3.433 -7.151 -20.383 1.00 91.38 107 LEU A C 1
ATOM 878 O O . LEU A 1 107 ? 3.876 -7.581 -21.449 1.00 91.38 107 LEU A O 1
ATOM 882 N N . PHE A 1 108 ? 4.042 -7.356 -19.217 1.00 91.06 108 PHE A N 1
ATOM 883 C CA . PHE A 1 108 ? 5.410 -7.863 -19.085 1.00 91.06 108 PHE A CA 1
ATOM 884 C C . PHE A 1 108 ? 5.495 -9.274 -18.497 1.00 91.06 108 PHE A C 1
ATOM 886 O O . PHE A 1 108 ? 6.536 -9.918 -18.617 1.00 91.06 108 PHE A O 1
ATOM 893 N N . GLY A 1 109 ? 4.407 -9.774 -17.909 1.00 94.56 109 GLY A N 1
ATOM 894 C CA . GLY A 1 109 ? 4.356 -11.072 -17.246 1.00 94.56 109 GLY A CA 1
ATOM 895 C C . GLY A 1 109 ? 4.635 -11.005 -15.744 1.00 94.56 109 GLY A C 1
ATOM 896 O O . GLY A 1 109 ? 5.251 -10.081 -15.216 1.00 94.56 109 GLY A O 1
ATOM 897 N N . GLU A 1 110 ? 4.167 -12.028 -15.033 1.00 96.38 110 GLU A N 1
ATOM 898 C CA . GLU A 1 110 ? 4.208 -12.121 -13.567 1.00 96.38 110 GLU A CA 1
ATOM 899 C C . GLU A 1 110 ? 5.635 -12.183 -12.986 1.00 96.38 110 GLU A C 1
ATOM 901 O O . GLU A 1 110 ? 5.863 -11.823 -11.825 1.00 96.38 110 GLU A O 1
ATOM 906 N N . ASP A 1 111 ? 6.591 -12.671 -13.779 1.00 97.06 111 ASP A N 1
ATOM 907 C CA . ASP A 1 111 ? 8.000 -12.850 -13.432 1.00 97.06 111 ASP A CA 1
ATOM 908 C C . ASP A 1 111 ? 8.874 -11.631 -13.760 1.00 97.06 111 ASP A C 1
ATOM 910 O O . ASP A 1 111 ? 10.061 -11.633 -13.421 1.00 97.06 111 ASP A O 1
ATOM 914 N N . PHE A 1 112 ? 8.296 -10.572 -14.338 1.00 95.69 112 PHE A N 1
ATOM 915 C CA . PHE A 1 112 ? 9.004 -9.322 -14.591 1.00 95.69 112 PHE A CA 1
ATOM 916 C C . PHE A 1 112 ? 9.570 -8.735 -13.293 1.00 95.69 112 PHE A C 1
ATOM 918 O O . PHE A 1 112 ? 8.907 -8.703 -12.251 1.00 95.69 112 PHE A O 1
ATOM 925 N N . MET A 1 113 ? 10.824 -8.285 -13.346 1.00 97.69 113 MET A N 1
ATOM 926 C CA . MET A 1 113 ? 11.564 -7.857 -12.165 1.00 97.69 113 MET A CA 1
ATOM 927 C C . MET A 1 113 ? 11.446 -6.350 -11.940 1.00 97.69 113 MET A C 1
ATOM 929 O O . MET A 1 113 ? 11.764 -5.539 -12.810 1.00 97.69 113 MET A O 1
ATOM 933 N N . VAL A 1 114 ? 11.109 -5.973 -10.710 1.00 98.12 114 VAL A N 1
ATOM 934 C CA . VAL A 1 114 ? 10.961 -4.584 -10.263 1.00 98.12 114 VAL A CA 1
ATOM 935 C C . VAL A 1 114 ? 11.734 -4.325 -8.974 1.00 98.12 114 VAL A C 1
ATOM 937 O O . VAL A 1 114 ? 12.055 -5.243 -8.212 1.00 98.12 114 VAL A O 1
ATOM 940 N N . PHE A 1 115 ? 12.053 -3.060 -8.725 1.00 98.31 115 PHE A N 1
ATOM 941 C CA . PHE A 1 115 ? 12.480 -2.580 -7.420 1.00 98.31 115 PHE A CA 1
ATOM 942 C C . PHE A 1 115 ? 11.282 -1.964 -6.704 1.00 98.31 115 PHE A C 1
ATOM 944 O O . PHE A 1 115 ? 10.814 -0.897 -7.091 1.00 98.31 115 PHE A O 1
ATOM 951 N N . ALA A 1 116 ? 10.823 -2.607 -5.632 1.00 97.62 116 ALA A N 1
ATOM 952 C CA . ALA A 1 116 ? 9.838 -2.024 -4.729 1.00 97.62 116 ALA A CA 1
ATOM 953 C C . ALA A 1 116 ? 10.500 -0.934 -3.875 1.00 97.62 116 ALA A C 1
ATOM 955 O O . ALA A 1 116 ? 11.574 -1.159 -3.303 1.00 97.62 116 ALA A O 1
ATOM 956 N N . LYS A 1 117 ? 9.856 0.229 -3.770 1.00 96.50 117 LYS A N 1
ATOM 957 C CA . LYS A 1 117 ? 10.321 1.391 -3.007 1.00 96.50 117 LYS A CA 1
ATOM 958 C C . LYS A 1 117 ? 9.583 1.469 -1.678 1.00 96.50 117 LYS A C 1
ATOM 960 O O . LYS A 1 117 ? 8.365 1.631 -1.632 1.00 96.50 117 LYS A O 1
ATOM 965 N N . TYR A 1 118 ? 10.341 1.381 -0.594 1.00 93.44 118 TYR A N 1
ATOM 966 C CA . TYR A 1 118 ? 9.805 1.389 0.759 1.00 93.44 118 TYR A CA 1
ATOM 967 C C . TYR A 1 118 ? 9.909 2.764 1.398 1.00 93.44 118 TYR A C 1
ATOM 969 O O . TYR A 1 118 ? 10.930 3.447 1.276 1.00 93.44 118 TYR A O 1
ATOM 977 N N . GLN A 1 119 ? 8.881 3.121 2.160 1.00 88.62 119 GLN A N 1
ATOM 978 C CA . GLN A 1 119 ? 8.881 4.302 3.003 1.00 88.62 119 GLN A CA 1
ATOM 979 C C . GLN A 1 119 ? 8.489 3.952 4.433 1.00 88.62 119 GLN A C 1
ATOM 981 O O . GLN A 1 119 ? 7.475 3.302 4.688 1.00 88.62 119 GLN A O 1
ATOM 986 N N . SER A 1 120 ? 9.319 4.414 5.364 1.00 85.62 120 SER A N 1
ATOM 987 C CA . SER A 1 120 ? 9.100 4.273 6.797 1.00 85.62 120 SER A CA 1
ATOM 988 C C . SER A 1 120 ? 8.197 5.393 7.318 1.00 85.62 120 SER A C 1
ATOM 990 O O . SER A 1 120 ? 8.391 6.563 6.983 1.00 85.62 120 SER A O 1
ATOM 992 N N . PHE A 1 121 ? 7.247 5.031 8.175 1.00 76.88 121 PHE A N 1
ATOM 993 C CA . PHE A 1 121 ? 6.308 5.928 8.848 1.00 76.88 121 PHE A CA 1
ATOM 994 C C . PHE A 1 121 ? 6.314 5.669 10.361 1.00 76.88 121 PHE A C 1
ATOM 996 O O . PHE A 1 121 ? 6.844 4.655 10.830 1.00 76.88 121 PHE A O 1
ATOM 1003 N N . TYR A 1 122 ? 5.733 6.591 11.140 1.00 69.25 122 TYR A N 1
ATOM 1004 C CA . TYR A 1 122 ? 5.644 6.496 12.604 1.00 69.25 122 TYR A CA 1
ATOM 1005 C C . TYR A 1 122 ? 7.000 6.164 13.243 1.00 69.25 122 TYR A C 1
ATOM 1007 O O . TYR A 1 122 ? 7.212 5.069 13.769 1.00 69.25 122 TYR A O 1
ATOM 1015 N N . ASN A 1 123 ? 7.958 7.090 13.159 1.00 71.56 123 ASN A N 1
ATOM 1016 C CA . ASN A 1 123 ? 9.302 6.923 13.732 1.00 71.56 123 ASN A CA 1
ATOM 1017 C C . ASN A 1 123 ? 9.998 5.601 13.331 1.00 71.56 123 ASN A C 1
ATOM 1019 O O . ASN A 1 123 ? 10.684 4.990 14.151 1.00 71.56 123 ASN A O 1
ATOM 1023 N N . ASN A 1 124 ? 9.818 5.155 12.084 1.00 71.81 124 ASN A N 1
ATOM 1024 C CA . ASN A 1 124 ? 10.364 3.905 11.532 1.00 71.81 124 ASN A CA 1
ATOM 1025 C C . ASN A 1 124 ? 9.808 2.613 12.154 1.00 71.81 124 ASN A C 1
ATOM 1027 O O . ASN A 1 124 ? 10.444 1.564 12.066 1.00 71.81 124 ASN A O 1
ATOM 1031 N N . SER A 1 125 ? 8.641 2.664 12.799 1.00 69.25 125 SER A N 1
ATOM 1032 C CA . SER A 1 125 ? 8.004 1.455 13.343 1.00 69.25 125 SER A CA 1
ATOM 1033 C C . SER A 1 125 ? 7.160 0.691 12.318 1.00 69.25 125 SER A C 1
ATOM 1035 O O . SER A 1 125 ? 6.796 -0.459 12.564 1.00 69.25 125 SER A O 1
ATOM 1037 N N . CYS A 1 126 ? 6.822 1.328 11.196 1.00 76.38 126 CYS A N 1
ATOM 1038 C CA . CYS A 1 126 ? 6.027 0.753 10.116 1.00 76.38 126 CYS A CA 1
ATOM 1039 C C . CYS A 1 126 ? 6.672 1.127 8.785 1.00 76.38 126 CYS A C 1
ATOM 1041 O O . CYS A 1 126 ? 7.174 2.242 8.641 1.00 76.38 126 CYS A O 1
ATOM 1043 N N . GLU A 1 127 ? 6.644 0.221 7.816 1.00 85.19 127 GLU A N 1
ATOM 1044 C CA . GLU A 1 127 ? 7.195 0.472 6.490 1.00 85.19 127 GLU A CA 1
ATOM 1045 C C . GLU A 1 127 ? 6.271 -0.112 5.426 1.00 85.19 127 GLU A C 1
ATOM 1047 O O . GLU A 1 127 ? 5.843 -1.259 5.549 1.00 85.19 127 GLU A O 1
ATOM 1052 N N . PHE A 1 128 ? 5.971 0.685 4.402 1.00 91.00 128 PHE A N 1
ATOM 1053 C CA . PHE A 1 128 ? 5.065 0.321 3.314 1.00 91.00 128 PHE A CA 1
ATOM 1054 C C . PHE A 1 128 ? 5.751 0.484 1.968 1.00 91.00 128 PHE A C 1
ATOM 1056 O O . PHE A 1 128 ? 6.657 1.311 1.823 1.00 91.00 128 PHE A O 1
ATOM 1063 N N . ILE A 1 129 ? 5.302 -0.297 0.988 1.00 94.31 129 ILE A N 1
ATOM 1064 C CA . ILE A 1 129 ? 5.658 -0.080 -0.409 1.00 94.31 129 ILE A CA 1
ATOM 1065 C C . ILE A 1 129 ? 4.797 1.075 -0.908 1.00 94.31 129 ILE A C 1
ATOM 1067 O O . ILE A 1 129 ? 3.573 0.983 -0.872 1.00 94.31 129 ILE A O 1
ATOM 1071 N N . VAL A 1 130 ? 5.441 2.155 -1.339 1.00 93.25 130 VAL A N 1
ATOM 1072 C CA . VAL A 1 130 ? 4.757 3.376 -1.804 1.00 93.25 130 VAL A CA 1
ATOM 1073 C C . VAL A 1 130 ? 4.886 3.591 -3.308 1.00 93.25 130 VAL A C 1
ATOM 1075 O O . VAL A 1 130 ? 4.280 4.513 -3.836 1.00 93.25 130 VAL A O 1
ATOM 1078 N N . ASP A 1 131 ? 5.730 2.800 -3.971 1.00 95.75 131 ASP A N 1
ATOM 1079 C CA . ASP A 1 131 ? 6.044 2.915 -5.395 1.00 95.75 131 ASP A CA 1
ATOM 1080 C C . ASP A 1 131 ? 6.849 1.682 -5.847 1.00 95.75 131 ASP A C 1
ATOM 1082 O O . ASP A 1 131 ? 7.391 0.939 -5.012 1.00 95.75 131 ASP A O 1
ATOM 1086 N N . TYR A 1 132 ? 7.015 1.498 -7.152 1.00 97.19 132 TYR A N 1
ATOM 1087 C CA . TYR A 1 132 ? 7.949 0.531 -7.720 1.00 97.19 132 TYR A CA 1
ATOM 1088 C C . TYR A 1 132 ? 8.410 0.963 -9.117 1.00 97.19 132 TYR A C 1
ATOM 1090 O O . TYR A 1 132 ? 7.744 1.722 -9.806 1.00 97.19 132 TYR A O 1
ATOM 1098 N N . VAL A 1 133 ? 9.583 0.487 -9.542 1.00 96.75 133 VAL A N 1
ATOM 1099 C CA . VAL A 1 133 ? 10.130 0.787 -10.878 1.00 96.75 133 VAL A CA 1
ATOM 1100 C C . VAL A 1 133 ? 10.739 -0.461 -11.508 1.00 96.75 133 VAL A C 1
ATOM 1102 O O . VAL A 1 133 ? 11.172 -1.368 -10.790 1.00 96.75 133 VAL A O 1
ATOM 1105 N N . ALA A 1 134 ? 10.824 -0.501 -12.839 1.00 95.19 134 ALA A N 1
ATOM 1106 C CA . ALA A 1 134 ? 11.490 -1.582 -13.565 1.00 95.19 134 ALA A CA 1
ATOM 1107 C C . ALA A 1 134 ? 12.927 -1.801 -13.055 1.00 95.19 134 ALA A C 1
ATOM 1109 O O . ALA A 1 134 ? 13.705 -0.854 -12.906 1.00 95.19 134 ALA A O 1
ATOM 1110 N N . ALA A 1 135 ? 13.287 -3.056 -12.765 1.00 95.50 135 ALA A N 1
ATOM 1111 C CA . ALA A 1 135 ? 14.614 -3.378 -12.240 1.00 95.50 135 ALA A CA 1
ATOM 1112 C C . ALA A 1 135 ? 15.652 -3.621 -13.329 1.00 95.50 135 ALA A C 1
ATOM 1114 O O . ALA A 1 135 ? 16.853 -3.472 -13.082 1.00 95.50 135 ALA A O 1
ATOM 1115 N N . ASP A 1 136 ? 15.191 -4.038 -14.501 1.00 92.31 136 ASP A N 1
ATOM 1116 C CA . ASP A 1 136 ? 16.049 -4.384 -15.613 1.00 92.31 136 ASP A CA 1
ATOM 1117 C C . ASP A 1 136 ? 16.040 -3.241 -16.629 1.00 92.31 136 ASP A C 1
ATOM 1119 O O . ASP A 1 136 ? 15.015 -2.628 -16.925 1.00 92.31 136 ASP A O 1
ATOM 1123 N N . ARG A 1 137 ? 17.237 -2.900 -17.107 1.00 91.56 137 ARG A N 1
ATOM 1124 C CA . ARG A 1 137 ? 17.428 -1.823 -18.073 1.00 91.56 137 ARG A CA 1
ATOM 1125 C C . ARG A 1 137 ? 16.803 -2.239 -19.408 1.00 91.56 137 ARG A C 1
ATOM 1127 O O . ARG A 1 137 ? 17.133 -3.336 -19.862 1.00 91.56 137 ARG A O 1
ATOM 1134 N N . PRO A 1 138 ? 16.038 -1.356 -20.074 1.00 87.94 138 PRO A N 1
ATOM 1135 C CA . PRO A 1 138 ? 15.419 -1.691 -21.344 1.00 87.94 138 PRO A CA 1
ATOM 1136 C C . PRO A 1 138 ? 16.466 -2.031 -22.400 1.00 87.94 138 PRO A C 1
ATOM 1138 O O . PRO A 1 138 ? 17.560 -1.442 -22.449 1.00 87.94 138 PRO A O 1
ATOM 1141 N N . THR A 1 139 ? 16.119 -2.979 -23.258 1.00 85.81 139 THR A N 1
ATOM 1142 C CA . THR A 1 139 ? 16.945 -3.419 -24.378 1.00 85.81 139 THR A CA 1
ATOM 1143 C C . THR A 1 139 ? 16.365 -2.928 -25.697 1.00 85.81 139 THR A C 1
ATOM 1145 O O . THR A 1 139 ? 15.180 -2.653 -25.834 1.00 85.81 139 THR A O 1
ATOM 1148 N N . ARG A 1 140 ? 17.213 -2.811 -26.721 1.00 81.62 140 ARG A N 1
ATOM 1149 C CA . ARG A 1 140 ? 16.755 -2.393 -28.057 1.00 81.62 140 ARG A CA 1
ATOM 1150 C C . ARG A 1 140 ? 15.816 -3.411 -28.713 1.00 81.62 140 ARG A C 1
ATOM 1152 O O . ARG A 1 140 ? 15.095 -3.051 -29.629 1.00 81.62 140 ARG A O 1
ATOM 1159 N N . GLU A 1 141 ? 15.860 -4.664 -28.270 1.00 78.69 141 GLU A N 1
ATOM 1160 C CA . GLU A 1 141 ? 15.053 -5.769 -28.800 1.00 78.69 141 GLU A CA 1
ATOM 1161 C C . GLU A 1 141 ? 13.587 -5.691 -28.346 1.00 78.69 141 GLU A C 1
ATOM 1163 O O . GLU A 1 141 ? 12.720 -6.278 -28.986 1.00 78.69 141 GLU A O 1
ATOM 1168 N N . GLU A 1 142 ? 13.303 -4.928 -27.287 1.00 73.12 142 GLU A N 1
ATOM 1169 C CA . GLU A 1 142 ? 11.948 -4.688 -26.771 1.00 73.12 142 GLU A CA 1
ATOM 1170 C C . GLU A 1 142 ? 11.134 -3.723 -27.646 1.00 73.12 142 GLU A C 1
ATOM 1172 O O . GLU A 1 142 ? 9.933 -3.560 -27.436 1.00 73.12 142 GLU A O 1
ATOM 1177 N N . ILE A 1 143 ? 11.757 -3.091 -28.645 1.00 73.81 143 ILE A N 1
ATOM 1178 C CA . ILE A 1 143 ? 11.117 -2.074 -29.478 1.00 73.81 143 ILE A CA 1
ATOM 1179 C C . ILE A 1 143 ? 10.801 -2.664 -30.840 1.00 73.81 143 ILE A C 1
ATOM 1181 O O . ILE A 1 143 ? 11.685 -3.087 -31.583 1.00 73.81 143 ILE A O 1
ATOM 1185 N N . ILE A 1 144 ? 9.510 -2.676 -31.161 1.00 62.38 144 ILE A N 1
ATOM 1186 C CA . ILE A 1 144 ? 8.989 -3.146 -32.442 1.00 62.38 144 ILE A CA 1
ATOM 1187 C C . ILE A 1 144 ? 8.313 -1.964 -33.141 1.00 62.38 144 ILE A C 1
ATOM 1189 O O . ILE A 1 144 ? 7.093 -1.810 -33.083 1.00 62.38 144 ILE A O 1
ATOM 1193 N N . GLY A 1 145 ? 9.093 -1.098 -33.785 1.00 60.28 145 GLY A N 1
ATOM 1194 C CA . GLY A 1 145 ? 8.579 -0.048 -34.660 1.00 60.28 145 GLY A CA 1
ATOM 1195 C C . GLY A 1 145 ? 8.618 -0.437 -36.139 1.00 60.28 145 GLY A C 1
ATOM 1196 O O . GLY A 1 145 ? 9.119 -1.485 -36.552 1.00 60.28 145 GLY A O 1
ATOM 1197 N N . PHE A 1 146 ? 8.023 0.417 -36.974 1.00 58.31 146 PHE A N 1
ATOM 1198 C CA . PHE A 1 146 ? 7.956 0.216 -38.427 1.00 58.31 146 PHE A CA 1
ATOM 1199 C C . PHE A 1 146 ? 9.217 0.712 -39.158 1.00 58.31 146 PHE A C 1
ATOM 1201 O O . PHE A 1 146 ? 9.405 0.390 -40.335 1.00 58.31 146 PHE A O 1
ATOM 1208 N N . ASN A 1 147 ? 10.065 1.513 -38.497 1.00 64.50 147 ASN A N 1
ATOM 1209 C CA . ASN A 1 147 ? 11.333 2.004 -39.030 1.00 64.50 147 ASN A CA 1
ATOM 1210 C C . ASN A 1 147 ? 12.339 2.358 -37.912 1.00 64.50 147 ASN A C 1
ATOM 1212 O O . ASN A 1 147 ? 11.961 2.679 -36.791 1.00 64.50 147 ASN A O 1
ATOM 1216 N N . ALA A 1 148 ? 13.623 2.395 -38.281 1.00 65.38 148 ALA A N 1
ATOM 1217 C CA . ALA A 1 148 ? 14.742 2.561 -37.352 1.00 65.38 148 ALA A CA 1
ATOM 1218 C C . ALA A 1 148 ? 14.828 3.928 -36.639 1.00 65.38 148 ALA A C 1
ATOM 1220 O O . ALA A 1 148 ? 15.550 4.037 -35.651 1.00 65.38 148 ALA A O 1
ATOM 1221 N N . ILE A 1 149 ? 14.175 4.979 -37.153 1.00 66.62 149 ILE A N 1
ATOM 1222 C CA . ILE A 1 149 ? 14.171 6.299 -36.496 1.00 66.62 149 ILE A CA 1
ATOM 1223 C C . ILE A 1 149 ? 13.179 6.275 -35.332 1.00 66.62 149 ILE A C 1
ATOM 1225 O O . ILE A 1 149 ? 13.547 6.648 -34.220 1.00 66.62 149 ILE A O 1
ATOM 1229 N N . ASP A 1 150 ? 11.972 5.759 -35.574 1.00 68.50 150 ASP A N 1
ATOM 1230 C CA . ASP A 1 150 ? 10.945 5.593 -34.542 1.00 68.50 150 ASP A CA 1
ATOM 1231 C C . ASP A 1 150 ? 11.416 4.605 -33.453 1.00 68.50 150 ASP A C 1
ATOM 1233 O O . ASP A 1 150 ? 11.167 4.821 -32.266 1.00 68.50 150 ASP A O 1
ATOM 1237 N N . ASP A 1 151 ? 12.182 3.575 -33.839 1.00 76.00 151 ASP A N 1
ATOM 1238 C CA . ASP A 1 151 ? 12.800 2.626 -32.902 1.00 76.00 151 ASP A CA 1
ATOM 1239 C C . ASP A 1 151 ? 13.818 3.299 -31.959 1.00 76.00 151 ASP A C 1
ATOM 1241 O O . ASP A 1 151 ? 13.902 2.967 -30.775 1.00 76.00 151 ASP A O 1
ATOM 1245 N N . GLU A 1 152 ? 14.612 4.253 -32.463 1.00 83.7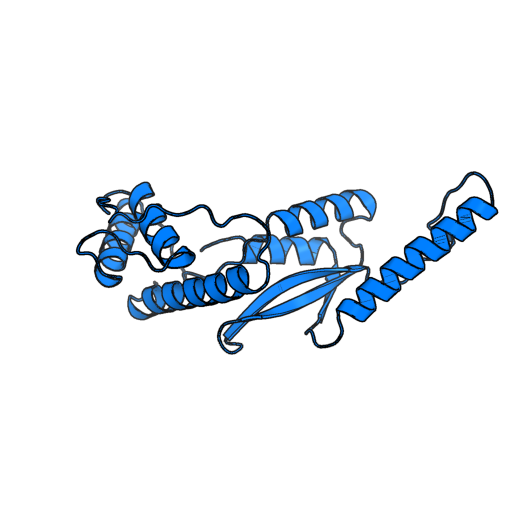5 152 GLU A N 1
ATOM 1246 C CA . GLU A 1 152 ? 15.606 4.960 -31.647 1.00 83.75 152 GLU A CA 1
ATOM 1247 C C . GLU A 1 152 ? 14.944 5.940 -30.677 1.00 83.75 152 GLU A C 1
ATOM 1249 O O . GLU A 1 152 ? 15.338 5.997 -29.512 1.00 83.75 152 GLU A O 1
ATOM 1254 N N . GLU A 1 153 ? 13.939 6.698 -31.125 1.00 85.50 153 GLU A N 1
ATOM 1255 C CA . GLU A 1 153 ? 13.206 7.617 -30.248 1.00 85.50 153 GLU A CA 1
ATOM 1256 C C . GLU A 1 153 ? 12.493 6.860 -29.120 1.00 85.50 153 GLU A C 1
ATOM 1258 O O . GLU A 1 153 ? 12.614 7.251 -27.955 1.00 85.50 153 GLU A O 1
ATOM 1263 N N . GLY A 1 154 ? 11.847 5.731 -29.439 1.00 83.44 154 GLY A N 1
ATOM 1264 C CA . GLY A 1 154 ? 11.244 4.843 -28.444 1.00 83.44 154 GLY A CA 1
ATOM 1265 C C . GLY A 1 154 ? 12.265 4.321 -27.430 1.00 83.44 154 GLY A C 1
ATOM 1266 O O . GLY A 1 154 ? 12.025 4.361 -26.223 1.00 83.44 154 GLY A O 1
ATOM 1267 N N . TYR A 1 155 ? 13.455 3.929 -27.894 1.00 87.69 155 TYR A N 1
ATOM 1268 C CA . TYR A 1 155 ? 14.519 3.435 -27.016 1.00 87.69 155 TYR A CA 1
ATOM 1269 C C . TYR A 1 155 ? 15.028 4.498 -26.056 1.00 87.69 155 TYR A C 1
ATOM 1271 O O . TYR A 1 155 ? 15.223 4.229 -24.869 1.00 87.69 155 TYR A O 1
ATOM 1279 N N . GLN A 1 156 ? 15.242 5.716 -26.551 1.00 89.56 156 GLN A N 1
ATOM 1280 C CA . GLN A 1 156 ? 15.703 6.811 -25.707 1.00 89.56 156 GLN A CA 1
ATOM 1281 C C . GLN A 1 156 ? 14.636 7.228 -24.688 1.00 89.56 156 GLN A C 1
ATOM 1283 O O . GLN A 1 156 ? 14.997 7.571 -23.562 1.00 89.56 156 GLN A O 1
ATOM 1288 N N . ALA A 1 157 ? 13.348 7.155 -25.042 1.00 89.25 157 ALA A N 1
ATOM 1289 C CA . ALA A 1 157 ? 12.249 7.399 -24.111 1.00 89.25 157 ALA A CA 1
ATOM 1290 C C . ALA A 1 157 ? 12.216 6.354 -22.982 1.00 89.25 157 ALA A C 1
ATOM 1292 O O . ALA A 1 157 ? 12.323 6.734 -21.816 1.00 89.25 157 ALA A O 1
ATOM 1293 N N . MET A 1 158 ? 12.211 5.056 -23.312 1.00 89.00 158 MET A N 1
ATOM 1294 C CA . MET A 1 158 ? 12.250 3.977 -22.309 1.00 89.00 158 MET A CA 1
ATOM 1295 C C . MET A 1 158 ? 13.494 4.068 -21.419 1.00 89.00 158 MET A C 1
ATOM 1297 O O . MET A 1 158 ? 13.428 3.900 -20.202 1.00 89.00 158 MET A O 1
ATOM 1301 N N . LEU A 1 159 ? 14.659 4.365 -22.007 1.00 92.38 159 LEU A N 1
ATOM 1302 C CA . LEU A 1 159 ? 15.897 4.507 -21.247 1.00 92.38 159 LEU A CA 1
ATOM 1303 C C . LEU A 1 159 ? 15.851 5.712 -20.300 1.00 92.38 159 LEU A C 1
ATOM 1305 O O . LEU A 1 159 ? 16.408 5.653 -19.201 1.00 92.38 159 LEU A O 1
ATOM 1309 N N . LYS A 1 160 ? 15.220 6.811 -20.719 1.00 93.62 160 LYS A N 1
ATOM 1310 C CA . LYS A 1 160 ? 15.019 7.987 -19.875 1.00 93.62 160 LYS A CA 1
ATOM 1311 C C . LYS A 1 160 ? 14.112 7.649 -18.691 1.00 93.62 160 LYS A C 1
ATOM 1313 O O . LYS A 1 160 ? 14.532 7.900 -17.566 1.00 93.62 160 LYS A O 1
ATOM 1318 N N . GLU A 1 161 ? 12.957 7.034 -18.932 1.00 90.06 161 GLU A N 1
ATOM 1319 C CA . GLU A 1 161 ? 12.018 6.607 -17.883 1.00 90.06 161 GLU A CA 1
ATOM 1320 C C . GLU A 1 161 ? 12.679 5.646 -16.891 1.00 90.06 161 GLU A C 1
ATOM 1322 O O . GLU A 1 161 ? 12.621 5.868 -15.684 1.00 90.06 161 GLU A O 1
ATOM 1327 N N . TYR A 1 162 ? 13.415 4.646 -17.386 1.00 92.88 162 TYR A N 1
ATOM 1328 C CA . TYR A 1 162 ? 14.197 3.744 -16.540 1.00 92.88 162 TYR A CA 1
ATOM 1329 C C . TYR A 1 162 ? 15.192 4.508 -15.654 1.00 92.88 162 TYR A C 1
ATOM 1331 O O . TYR A 1 162 ? 15.257 4.282 -14.447 1.00 92.88 162 TYR A O 1
ATOM 1339 N N . ASN A 1 163 ? 15.971 5.434 -16.225 1.00 94.44 163 ASN A N 1
ATOM 1340 C CA . ASN A 1 163 ? 16.954 6.191 -15.448 1.00 94.44 163 ASN A CA 1
ATOM 1341 C C . ASN A 1 163 ? 16.284 7.106 -14.412 1.00 94.44 163 ASN A C 1
ATOM 1343 O O . ASN A 1 163 ? 16.773 7.194 -13.289 1.00 94.44 163 ASN A O 1
ATOM 1347 N N . GLU A 1 164 ? 15.180 7.767 -14.764 1.00 95.06 164 GLU A N 1
ATOM 1348 C CA . GLU A 1 164 ? 14.394 8.591 -13.837 1.00 95.06 164 GLU A CA 1
ATOM 1349 C C . GLU A 1 164 ? 13.809 7.739 -12.702 1.00 95.06 164 GLU A C 1
ATOM 1351 O O . GLU A 1 164 ? 13.916 8.114 -11.532 1.00 95.06 164 GLU A O 1
ATOM 1356 N N . GLY A 1 165 ? 13.304 6.546 -13.027 1.00 93.56 165 GLY A N 1
ATOM 1357 C CA . GLY A 1 165 ? 12.842 5.555 -12.063 1.00 93.56 165 GLY A CA 1
ATOM 1358 C C . GLY A 1 165 ? 13.942 5.141 -11.085 1.00 93.56 165 GLY A C 1
ATOM 1359 O O . GLY A 1 165 ? 13.762 5.274 -9.875 1.00 93.56 165 GLY A O 1
ATOM 1360 N N . ILE A 1 166 ? 15.112 4.725 -11.585 1.00 96.25 166 ILE A N 1
ATOM 1361 C CA . ILE A 1 166 ? 16.266 4.340 -10.752 1.00 96.25 166 ILE A CA 1
ATOM 1362 C C . ILE A 1 166 ? 16.750 5.504 -9.878 1.00 96.25 166 ILE A C 1
ATOM 1364 O O . ILE A 1 166 ? 17.083 5.308 -8.708 1.00 96.25 166 ILE A O 1
ATOM 1368 N N . GLU A 1 167 ? 16.780 6.726 -10.408 1.00 95.44 167 GLU A N 1
ATOM 1369 C CA . GLU A 1 167 ? 17.147 7.914 -9.636 1.00 95.44 167 GLU A CA 1
ATOM 1370 C C . GLU A 1 167 ? 16.134 8.218 -8.521 1.00 95.44 167 GLU A C 1
ATOM 1372 O O . GLU A 1 167 ? 16.543 8.584 -7.415 1.00 95.44 167 GLU A O 1
ATOM 1377 N N . SER A 1 168 ? 14.836 7.989 -8.755 1.00 93.06 168 SER A N 1
ATOM 1378 C CA . SER A 1 168 ? 13.776 8.191 -7.754 1.00 93.06 168 SER A CA 1
ATOM 1379 C C . SER A 1 168 ? 13.904 7.283 -6.520 1.00 93.06 168 SER A C 1
ATOM 1381 O O . SER A 1 168 ? 13.331 7.580 -5.467 1.00 93.06 168 SER A O 1
ATOM 1383 N N . LEU A 1 169 ? 14.674 6.193 -6.627 1.00 94.19 169 LEU A N 1
ATOM 1384 C CA . LEU A 1 169 ? 14.944 5.257 -5.536 1.00 94.19 169 LEU A CA 1
ATOM 1385 C C . LEU A 1 169 ? 15.994 5.775 -4.543 1.00 94.19 169 LEU A C 1
ATOM 1387 O O . LEU A 1 169 ? 16.134 5.227 -3.447 1.00 94.19 169 LEU A O 1
ATOM 1391 N N . LYS A 1 170 ? 16.764 6.816 -4.889 1.00 93.06 170 LYS A N 1
ATOM 1392 C CA . LYS A 1 170 ? 17.837 7.323 -4.023 1.00 93.06 170 LYS A CA 1
ATOM 1393 C C . LYS A 1 170 ? 17.291 7.810 -2.682 1.00 93.06 170 LYS A C 1
ATOM 1395 O O . LYS A 1 170 ? 16.414 8.662 -2.617 1.00 93.06 170 LYS A O 1
ATOM 1400 N N . GLY A 1 171 ? 17.877 7.296 -1.601 1.00 89.38 171 GLY A N 1
ATOM 1401 C CA . GLY A 1 171 ? 17.477 7.628 -0.231 1.00 89.38 171 GLY A CA 1
ATOM 1402 C C . GLY A 1 171 ? 16.316 6.791 0.311 1.00 89.38 171 GLY A C 1
ATOM 1403 O O . GLY A 1 171 ? 15.985 6.940 1.484 1.00 89.38 171 GLY A O 1
ATOM 1404 N N . TYR A 1 172 ? 15.751 5.887 -0.493 1.00 91.62 172 TYR A N 1
ATOM 1405 C CA . TYR A 1 172 ? 14.742 4.925 -0.059 1.00 91.62 172 TYR A CA 1
ATOM 1406 C C . TYR A 1 172 ? 15.369 3.551 0.169 1.00 91.62 172 TYR A C 1
ATOM 1408 O O . TYR A 1 172 ? 16.371 3.185 -0.453 1.00 91.62 172 TYR A O 1
ATOM 1416 N N . ARG A 1 173 ? 14.760 2.762 1.058 1.00 94.06 173 ARG A N 1
ATOM 1417 C CA . ARG A 1 173 ? 15.013 1.322 1.090 1.00 94.06 173 ARG A CA 1
ATOM 1418 C C . ARG A 1 173 ? 14.349 0.715 -0.146 1.00 94.06 173 ARG A C 1
ATOM 1420 O O . ARG A 1 173 ? 13.202 1.031 -0.452 1.00 94.06 173 ARG A O 1
ATOM 1427 N N . THR A 1 174 ? 15.054 -0.179 -0.829 1.00 96.25 174 THR A N 1
ATOM 1428 C CA . THR A 1 174 ? 14.522 -0.883 -1.997 1.00 96.25 174 THR A CA 1
ATOM 1429 C C . THR A 1 174 ? 14.711 -2.384 -1.891 1.00 96.25 174 THR A C 1
ATOM 1431 O O . THR A 1 174 ? 15.613 -2.871 -1.206 1.00 96.25 174 THR A O 1
ATOM 1434 N N . GLU A 1 175 ? 13.844 -3.132 -2.566 1.00 97.25 175 GLU A N 1
ATOM 1435 C CA . GLU A 1 175 ? 13.941 -4.586 -2.659 1.00 97.25 175 GLU A CA 1
ATOM 1436 C C . GLU A 1 175 ? 13.614 -5.038 -4.082 1.00 97.25 175 GLU A C 1
ATOM 1438 O O . GLU A 1 175 ? 12.579 -4.660 -4.627 1.00 97.25 175 GLU A O 1
ATOM 1443 N N . LYS A 1 176 ? 14.500 -5.843 -4.683 1.00 97.69 176 LYS A N 1
ATOM 1444 C CA . LYS A 1 176 ? 14.265 -6.443 -6.001 1.00 97.69 176 LYS A CA 1
ATOM 1445 C C . LYS A 1 176 ? 13.338 -7.649 -5.851 1.00 97.69 176 LYS A C 1
ATOM 1447 O O . LYS A 1 176 ? 13.652 -8.555 -5.080 1.00 97.69 176 LYS A O 1
ATOM 1452 N N . MET A 1 177 ? 12.240 -7.681 -6.595 1.00 97.94 177 MET A N 1
ATOM 1453 C CA . MET A 1 177 ? 11.269 -8.780 -6.583 1.00 97.94 177 MET A CA 1
ATOM 1454 C C . MET A 1 177 ? 10.545 -8.899 -7.926 1.00 97.94 177 MET A C 1
ATOM 1456 O O . MET A 1 177 ? 10.702 -8.033 -8.780 1.00 97.94 177 MET A O 1
ATOM 1460 N N . THR A 1 178 ? 9.787 -9.977 -8.122 1.00 98.31 178 THR A N 1
ATOM 1461 C CA . THR A 1 178 ? 8.893 -10.104 -9.281 1.00 98.31 178 THR A CA 1
ATOM 1462 C C . THR A 1 178 ? 7.618 -9.289 -9.067 1.00 98.31 178 THR A C 1
ATOM 1464 O O . THR A 1 178 ? 7.245 -9.038 -7.915 1.00 98.31 178 THR A O 1
ATOM 1467 N N . LEU A 1 179 ? 6.906 -8.944 -10.141 1.00 98.06 179 LEU A N 1
ATOM 1468 C CA . LEU A 1 179 ? 5.580 -8.325 -10.042 1.00 98.06 179 LEU A CA 1
ATOM 1469 C C . LEU A 1 179 ? 4.599 -9.186 -9.231 1.00 98.06 179 LEU A C 1
ATOM 1471 O O . LEU A 1 179 ? 3.907 -8.666 -8.363 1.00 98.06 179 L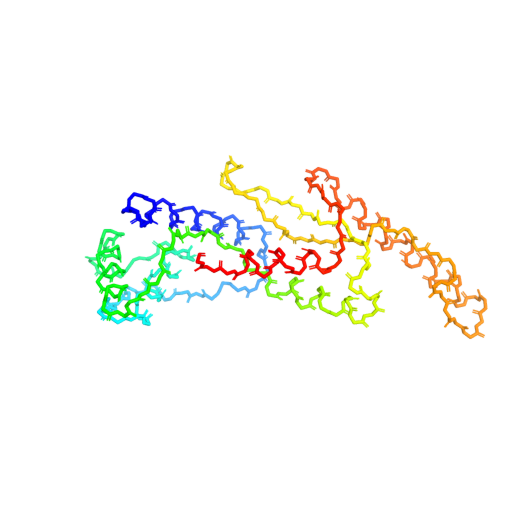EU A O 1
ATOM 1475 N N . GLN A 1 180 ? 4.619 -10.515 -9.384 1.00 98.06 180 GLN A N 1
ATOM 1476 C CA . GLN A 1 180 ? 3.779 -11.393 -8.556 1.00 98.06 180 GLN A CA 1
ATOM 1477 C C . GLN A 1 180 ? 4.085 -11.277 -7.054 1.00 98.06 180 GLN A C 1
ATOM 1479 O O . GLN A 1 180 ? 3.184 -11.311 -6.211 1.00 98.06 180 GLN A O 1
ATOM 1484 N N . ALA A 1 181 ? 5.366 -11.175 -6.692 1.00 97.81 181 ALA A N 1
ATOM 1485 C CA . ALA A 1 181 ? 5.768 -11.008 -5.301 1.00 97.81 181 ALA A CA 1
ATOM 1486 C C . ALA A 1 181 ? 5.405 -9.613 -4.772 1.00 97.81 181 ALA A C 1
ATOM 1488 O O . ALA A 1 181 ? 5.042 -9.496 -3.600 1.00 97.81 181 ALA A O 1
ATOM 1489 N N . LEU A 1 182 ? 5.477 -8.589 -5.627 1.00 97.75 182 LEU A N 1
ATOM 1490 C CA . LEU A 1 182 ? 5.024 -7.238 -5.326 1.00 97.75 182 LEU A CA 1
ATOM 1491 C C . LEU A 1 182 ? 3.514 -7.218 -5.068 1.00 97.75 182 LEU A C 1
ATOM 1493 O O . LEU A 1 182 ? 3.115 -6.809 -3.982 1.00 97.75 182 LEU A O 1
ATOM 1497 N N . LEU A 1 183 ? 2.695 -7.732 -5.993 1.00 97.12 183 LEU A N 1
ATOM 1498 C CA . LEU A 1 183 ? 1.236 -7.791 -5.866 1.00 97.12 183 LEU A CA 1
ATOM 1499 C C . LEU A 1 183 ? 0.810 -8.429 -4.540 1.00 97.12 183 LEU A C 1
ATOM 1501 O O . LEU A 1 183 ? 0.063 -7.823 -3.778 1.00 97.12 183 LEU A O 1
ATOM 1505 N N . ASN A 1 184 ? 1.387 -9.584 -4.194 1.00 94.25 184 ASN A N 1
ATOM 1506 C CA . ASN A 1 184 ? 1.097 -10.260 -2.927 1.00 94.25 184 ASN A CA 1
ATOM 1507 C C . ASN A 1 184 ? 1.375 -9.373 -1.698 1.00 94.25 184 ASN A C 1
ATOM 1509 O O . ASN A 1 184 ? 0.681 -9.481 -0.688 1.00 94.25 184 ASN A O 1
ATOM 1513 N N . ARG A 1 185 ? 2.404 -8.512 -1.741 1.00 93.81 185 ARG A N 1
ATOM 1514 C CA . ARG A 1 185 ? 2.701 -7.564 -0.651 1.00 93.81 185 ARG A CA 1
ATOM 1515 C C . ARG A 1 185 ? 1.767 -6.363 -0.667 1.00 93.81 185 ARG A C 1
ATOM 1517 O O . ARG A 1 185 ? 1.366 -5.920 0.406 1.00 93.81 185 ARG A O 1
ATOM 1524 N N . LEU A 1 186 ? 1.418 -5.862 -1.851 1.00 93.69 186 LEU A N 1
ATOM 1525 C CA . LEU A 1 186 ? 0.478 -4.757 -2.009 1.00 93.69 186 LEU A CA 1
ATOM 1526 C C . LEU A 1 186 ? -0.918 -5.145 -1.497 1.00 93.69 186 LEU A C 1
ATOM 1528 O O . LEU A 1 186 ? -1.506 -4.415 -0.709 1.00 93.69 186 LEU A O 1
ATOM 1532 N N . GLU A 1 187 ? -1.411 -6.336 -1.831 1.00 90.88 187 GLU A N 1
ATOM 1533 C CA . GLU A 1 187 ? -2.682 -6.860 -1.311 1.00 90.88 187 GLU A CA 1
ATOM 1534 C C . GLU A 1 187 ? -2.653 -7.035 0.215 1.00 90.88 187 GLU A C 1
ATOM 1536 O O . GLU A 1 187 ? -3.610 -6.685 0.913 1.00 90.88 187 GLU A O 1
ATOM 1541 N N . GLN A 1 188 ? -1.532 -7.528 0.755 1.00 87.19 188 GLN A N 1
ATOM 1542 C CA . GLN A 1 188 ? -1.347 -7.661 2.201 1.00 87.19 188 GLN A CA 1
ATOM 1543 C C . GLN A 1 188 ? -1.351 -6.305 2.909 1.00 87.19 188 GLN A C 1
ATOM 1545 O O . GLN A 1 188 ? -2.018 -6.172 3.932 1.00 87.19 188 GLN A O 1
ATOM 1550 N N . GLN A 1 189 ? -0.635 -5.300 2.391 1.00 88.06 189 GLN A N 1
ATOM 1551 C CA . GLN A 1 189 ? -0.612 -3.971 3.013 1.00 88.06 189 GLN A CA 1
ATOM 1552 C C . GLN A 1 189 ? -1.933 -3.209 2.816 1.00 88.06 189 GLN A C 1
ATOM 1554 O O . GLN A 1 189 ? -2.273 -2.382 3.657 1.00 88.06 189 GLN A O 1
ATOM 1559 N N . ASN A 1 190 ? -2.704 -3.519 1.767 1.00 85.19 190 ASN A N 1
ATOM 1560 C CA . ASN A 1 190 ? -4.021 -2.933 1.504 1.00 85.19 190 ASN A CA 1
ATOM 1561 C C . ASN A 1 190 ? -5.145 -3.530 2.378 1.00 85.19 190 ASN A C 1
ATOM 1563 O O . ASN A 1 190 ? -6.280 -3.059 2.345 1.00 85.19 190 ASN A O 1
ATOM 1567 N N . THR A 1 191 ? -4.852 -4.564 3.173 1.00 74.94 191 THR A N 1
ATOM 1568 C CA . THR A 1 191 ? -5.832 -5.225 4.044 1.00 74.94 191 THR A CA 1
ATOM 1569 C C . THR A 1 191 ? -5.724 -4.705 5.484 1.00 74.94 191 THR A C 1
ATOM 1571 O O . THR A 1 191 ? -4.674 -4.818 6.113 1.00 74.94 191 THR A O 1
ATOM 1574 N N . ILE A 1 192 ? -6.819 -4.170 6.044 1.00 58.59 192 ILE A N 1
ATOM 1575 C CA . ILE A 1 192 ? -6.914 -3.758 7.462 1.00 58.59 192 ILE A CA 1
ATOM 1576 C C . ILE A 1 192 ? -7.339 -4.954 8.322 1.00 58.59 192 ILE A C 1
ATOM 1578 O O . ILE A 1 192 ? -8.443 -4.919 8.834 1.00 58.59 192 ILE A O 1
ATOM 1582 N N . PHE A 1 193 ? -6.537 -6.015 8.476 1.00 50.16 193 PHE A N 1
ATOM 1583 C CA . PHE A 1 193 ? -6.761 -7.040 9.521 1.00 50.16 193 PHE A CA 1
ATOM 1584 C C . PHE A 1 193 ? -5.434 -7.670 9.957 1.00 50.16 193 PHE A C 1
ATOM 1586 O O . PHE A 1 193 ? -4.890 -8.568 9.275 1.00 50.16 193 PHE A O 1
#

Sequence (193 aa):
MLTKEQFIDNLKKARAIQEEISKRYTDKLQESYPEHEVSYDLDNPENLCVAITDYICYGILPKDKTLDDIWVAFQTLAKKENWDIPDMKVSYDSKELIEDCLDDMSLFGEDFMVFAKYQSFYNNSCEFIVDYVAADRPTREEIIGFNAIDDEEGYQAMLKEYNEGIESLKGYRTEKMTLQALLNRLEQQNTIF

pLDDT: mean 83.08, std 13.61, range [43.94, 98.31]

Foldseek 3Di:
DEDLVQQVVQLVQLQQQLVVCCVPVDDDDPPPDDPDAAADDLQDDVSLVVQSCCCSNPVHHHPPDDSVNSVVSVVVVCVVVVPDPPHWHRADACPVVLVVLVVCCVVPNQQFKKKFWWDAGDVNPDIARPDIAGPDADDLVPDDDPDDVVSVVVNVVSNVRRVVRVVVNPPTDIDMGTSNVVSVRSVVRNDRD

Secondary structure (DSSP, 8-state):
---HHHHHHHHHHHHHHHHHHHHHS-SS------SS-----TTSHHHHHHHHHHHHHH----TT--HHHHHHHHHHHHHHHT---S-PPPP---HHHHHHHHHHHHHH-TT-EEEEEEEEETTTTEEEEEEEEESSPP-GGG---SSHHHHHHHHHHHHHHHHHHHHHTTTSEEEEEEHHHHHHHHHHHT---